Protein AF-A0A0V0Q4M0-F1 (afdb_monomer_lite)

Foldseek 3Di:
DLVLLVLQPPQQDCPQFDADPPNQWTFRQQDPVSVDTDGPVVVSVVSRVSSPCSNVCLVPAQEAEDEAEFQKWKAFQVRRDTGNDDRDPVCVVPVPPRIDTGRDALVRLLVSVVSSVCSSPVPHNHAYEYEYDLFFQPDDPVDDDRRVNRVVGSVSSVVSLVVCVVVDVRYHYQYLNVQQVVVPQVQDDPVSGHGDPVSVVVSVVVVCVVPPDD

Structure (mmCIF, N/CA/C/O backbone):
data_AF-A0A0V0Q4M0-F1
#
_entry.id   AF-A0A0V0Q4M0-F1
#
loop_
_atom_site.group_PDB
_atom_site.id
_atom_site.type_symbol
_atom_site.label_atom_id
_atom_site.label_alt_id
_atom_site.label_comp_id
_atom_site.label_asym_id
_atom_site.label_entity_id
_atom_site.label_seq_id
_atom_site.pdbx_PDB_ins_code
_atom_site.Cartn_x
_atom_site.Cartn_y
_atom_site.Cartn_z
_atom_site.occupancy
_atom_site.B_iso_or_equiv
_atom_site.auth_seq_id
_atom_site.auth_comp_id
_atom_site.auth_asym_id
_atom_site.auth_atom_id
_atom_site.pdbx_PDB_model_num
ATOM 1 N N . MET A 1 1 ? 1.319 -3.434 1.853 1.00 87.75 1 MET A N 1
ATOM 2 C CA . MET A 1 1 ? 1.312 -3.022 3.277 1.00 87.75 1 MET A CA 1
ATOM 3 C C . MET A 1 1 ? 1.915 -4.065 4.204 1.00 87.75 1 MET A C 1
ATOM 5 O O . MET A 1 1 ? 2.841 -3.700 4.913 1.00 87.75 1 MET A O 1
ATOM 9 N N . LEU A 1 2 ? 1.476 -5.333 4.172 1.00 94.19 2 LEU A N 1
ATOM 10 C CA . LEU A 1 2 ? 2.033 -6.410 5.014 1.00 94.19 2 LEU A CA 1
ATOM 11 C C . LEU A 1 2 ? 3.573 -6.426 5.058 1.00 94.19 2 LEU A C 1
ATOM 13 O O . LEU A 1 2 ? 4.148 -6.359 6.138 1.00 94.19 2 LEU A O 1
ATOM 17 N N . GLN A 1 3 ? 4.239 -6.396 3.897 1.00 92.88 3 GLN A N 1
ATOM 18 C CA . GLN A 1 3 ? 5.709 -6.364 3.827 1.00 92.88 3 GLN A CA 1
ATOM 19 C C . GLN A 1 3 ? 6.332 -5.172 4.573 1.00 92.88 3 GLN A C 1
ATOM 21 O O . GLN A 1 3 ? 7.376 -5.319 5.195 1.00 92.88 3 GLN A O 1
ATOM 26 N N . CYS A 1 4 ? 5.700 -3.993 4.529 1.00 90.62 4 CYS A N 1
ATOM 27 C CA . CYS A 1 4 ? 6.174 -2.808 5.248 1.00 90.62 4 CYS A CA 1
ATOM 28 C C . CYS A 1 4 ? 6.013 -2.977 6.762 1.00 90.62 4 CYS A C 1
ATOM 30 O O . CYS A 1 4 ? 6.899 -2.590 7.514 1.00 90.62 4 CYS A O 1
ATOM 32 N N . ILE A 1 5 ? 4.905 -3.584 7.202 1.00 92.56 5 ILE A N 1
ATOM 33 C CA . ILE A 1 5 ? 4.639 -3.877 8.617 1.00 92.56 5 ILE A CA 1
ATOM 34 C C . ILE A 1 5 ? 5.637 -4.913 9.144 1.00 92.56 5 ILE A C 1
ATOM 36 O O . ILE A 1 5 ? 6.207 -4.720 10.210 1.00 92.56 5 ILE A O 1
ATOM 40 N N . GLN A 1 6 ? 5.912 -5.970 8.378 1.00 91.62 6 GLN A N 1
ATOM 41 C CA . GLN A 1 6 ? 6.897 -6.992 8.742 1.00 91.62 6 GLN A CA 1
ATOM 42 C C . GLN A 1 6 ? 8.331 -6.446 8.755 1.00 91.62 6 GLN A C 1
ATOM 44 O O . GLN A 1 6 ? 9.128 -6.839 9.602 1.00 91.62 6 GLN A O 1
ATOM 49 N N . ALA A 1 7 ? 8.662 -5.533 7.836 1.00 90.44 7 ALA A N 1
ATOM 50 C CA . ALA A 1 7 ? 9.968 -4.880 7.787 1.00 90.44 7 ALA A CA 1
ATOM 51 C C . ALA A 1 7 ? 10.145 -3.785 8.855 1.00 90.44 7 ALA A C 1
ATOM 53 O O . ALA A 1 7 ? 11.277 -3.369 9.116 1.00 90.44 7 ALA A O 1
ATOM 54 N N . ALA A 1 8 ? 9.063 -3.303 9.475 1.00 89.88 8 ALA A N 1
ATOM 55 C CA . ALA A 1 8 ? 9.132 -2.275 10.506 1.00 89.88 8 ALA A CA 1
ATOM 56 C C . ALA A 1 8 ? 9.984 -2.764 11.690 1.00 89.88 8 ALA A C 1
ATOM 58 O O . ALA A 1 8 ? 9.762 -3.839 12.241 1.00 89.88 8 ALA A O 1
ATOM 59 N N . GLY A 1 9 ? 10.992 -1.977 12.069 1.00 85.44 9 GLY A N 1
ATOM 60 C CA . GLY A 1 9 ? 11.942 -2.325 13.134 1.00 85.44 9 GLY A CA 1
ATOM 61 C C . GLY A 1 9 ? 13.087 -3.242 12.694 1.00 85.44 9 GLY A C 1
ATOM 62 O O . GLY A 1 9 ? 14.023 -3.460 13.462 1.00 85.44 9 GLY A O 1
ATOM 63 N N . GLN A 1 10 ? 13.070 -3.741 11.455 1.00 90.44 10 GLN A N 1
ATOM 64 C CA . GLN A 1 10 ? 14.187 -4.489 10.888 1.00 90.44 10 GLN A CA 1
ATOM 65 C C . GLN A 1 10 ? 15.213 -3.549 10.246 1.00 90.44 10 GLN A C 1
ATOM 67 O O . GLN A 1 10 ? 14.891 -2.467 9.737 1.00 90.44 10 GLN A O 1
ATOM 72 N N . LYS A 1 11 ? 16.477 -3.987 10.232 1.00 92.94 11 LYS A N 1
ATOM 73 C CA . LYS A 1 11 ? 17.550 -3.274 9.534 1.00 92.94 11 LYS A CA 1
ATOM 74 C C . LYS A 1 11 ? 17.226 -3.201 8.041 1.00 92.94 11 LYS A C 1
ATOM 76 O O . LYS A 1 11 ? 16.925 -4.221 7.429 1.00 92.94 11 LYS A O 1
ATOM 81 N N . ALA A 1 12 ? 17.335 -2.006 7.462 1.00 93.56 12 ALA A N 1
ATOM 82 C CA . ALA A 1 12 ? 17.156 -1.821 6.029 1.00 93.56 12 ALA A CA 1
ATOM 83 C C . ALA A 1 12 ? 18.127 -2.714 5.239 1.00 93.56 12 ALA A C 1
ATOM 85 O O . ALA A 1 12 ? 19.329 -2.750 5.520 1.00 93.56 12 ALA A O 1
ATOM 86 N N . ASP A 1 13 ? 17.599 -3.404 4.233 1.00 93.31 13 ASP A N 1
ATOM 87 C CA . ASP A 1 13 ? 18.361 -4.243 3.312 1.00 93.31 13 ASP A CA 1
ATOM 88 C C . ASP A 1 13 ? 18.379 -3.639 1.898 1.00 93.31 13 ASP A C 1
ATOM 90 O O . ASP A 1 13 ? 17.755 -2.608 1.637 1.00 93.31 13 ASP A O 1
ATOM 94 N N . ALA A 1 14 ? 19.126 -4.270 0.992 1.00 94.25 14 ALA A N 1
ATOM 95 C CA . ALA A 1 14 ? 19.292 -3.825 -0.390 1.00 94.25 14 ALA A CA 1
ATOM 96 C C . ALA A 1 14 ? 18.396 -4.574 -1.397 1.00 94.25 14 ALA A C 1
ATOM 98 O O . ALA A 1 14 ? 18.589 -4.422 -2.605 1.00 94.25 14 ALA A O 1
ATOM 99 N N . ARG A 1 15 ? 17.429 -5.384 -0.941 1.00 94.50 15 ARG A N 1
ATOM 100 C CA . ARG A 1 15 ? 16.543 -6.150 -1.833 1.00 94.50 15 ARG A CA 1
ATOM 101 C C . ARG A 1 15 ? 15.746 -5.212 -2.723 1.00 94.50 15 ARG A C 1
ATOM 103 O O . ARG A 1 15 ? 15.282 -4.177 -2.264 1.00 94.50 15 ARG A O 1
ATOM 110 N N . ALA A 1 16 ? 15.575 -5.563 -3.988 1.00 93.62 16 ALA A N 1
ATOM 111 C CA . ALA A 1 16 ? 14.904 -4.738 -4.993 1.00 93.62 16 ALA A CA 1
ATOM 112 C C . ALA A 1 16 ? 15.503 -3.324 -5.201 1.00 93.62 16 ALA A C 1
ATOM 114 O O . ALA A 1 16 ? 14.821 -2.421 -5.686 1.00 93.62 16 ALA A O 1
ATOM 115 N N . LEU A 1 17 ? 16.788 -3.136 -4.860 1.00 94.19 17 LEU A N 1
ATOM 116 C CA . LEU A 1 17 ? 17.605 -2.052 -5.407 1.00 94.19 17 LEU A CA 1
ATOM 117 C C . LEU A 1 17 ? 18.268 -2.534 -6.694 1.00 94.19 17 LEU A C 1
ATOM 119 O O . LEU A 1 17 ? 19.180 -3.363 -6.658 1.00 94.19 17 LEU A O 1
ATOM 123 N N . TYR A 1 18 ? 17.824 -2.005 -7.827 1.00 92.62 18 TYR A N 1
ATOM 124 C CA . TYR A 1 18 ? 18.288 -2.427 -9.142 1.00 92.62 18 TYR A CA 1
ATOM 125 C C . TYR A 1 18 ? 19.262 -1.422 -9.745 1.00 92.62 18 TYR A C 1
ATOM 127 O O . TYR A 1 18 ? 19.043 -0.213 -9.691 1.00 92.62 18 TYR A O 1
ATOM 135 N N . GLU A 1 19 ? 20.333 -1.929 -10.348 1.00 91.06 19 GLU A N 1
ATOM 136 C CA . GLU A 1 19 ? 21.313 -1.105 -11.052 1.00 91.06 19 GLU A CA 1
ATOM 137 C C . GLU A 1 19 ? 20.703 -0.444 -12.287 1.00 91.06 19 GLU A C 1
ATOM 139 O O . GLU A 1 19 ? 19.894 -1.038 -13.010 1.00 91.06 19 GLU A O 1
ATOM 144 N N . THR A 1 20 ? 21.124 0.793 -12.537 1.00 89.12 20 THR A N 1
ATOM 145 C CA . THR A 1 20 ? 20.739 1.542 -13.735 1.00 89.12 20 THR A CA 1
ATOM 146 C C . THR A 1 20 ? 21.851 1.532 -14.780 1.00 89.12 20 THR A C 1
ATOM 148 O O . THR A 1 20 ? 22.901 0.927 -14.582 1.00 89.12 20 THR A O 1
ATOM 151 N N . ALA A 1 21 ? 21.643 2.229 -15.901 1.00 88.06 21 ALA A N 1
ATOM 152 C CA . ALA A 1 21 ? 22.711 2.472 -16.870 1.00 88.06 21 ALA A CA 1
ATOM 153 C C . ALA A 1 21 ? 23.882 3.283 -16.275 1.00 88.06 21 ALA A C 1
ATOM 155 O O . ALA A 1 21 ? 25.008 3.156 -16.748 1.00 88.06 21 ALA A O 1
ATOM 156 N N . ASN A 1 22 ? 23.630 4.095 -15.238 1.00 90.69 22 ASN A N 1
ATOM 157 C CA . ASN A 1 22 ? 24.682 4.696 -14.427 1.00 90.69 22 ASN A CA 1
ATOM 158 C C . ASN A 1 22 ? 24.975 3.771 -13.224 1.00 90.69 22 ASN A C 1
ATOM 160 O O . ASN A 1 22 ? 24.097 3.622 -12.368 1.00 90.69 22 ASN A O 1
ATOM 164 N N . PRO A 1 23 ? 26.182 3.182 -13.115 1.00 88.44 23 PRO A N 1
ATOM 165 C CA . PRO A 1 23 ? 26.521 2.242 -12.042 1.00 88.44 23 PRO A CA 1
ATOM 166 C C . PRO A 1 23 ? 26.545 2.881 -10.644 1.00 88.44 23 PRO A C 1
ATOM 168 O O . PRO A 1 23 ? 26.479 2.174 -9.640 1.00 88.44 23 PRO A O 1
ATOM 171 N N . GLU A 1 24 ? 26.607 4.210 -10.549 1.00 92.00 24 GLU A N 1
ATOM 172 C CA . GLU A 1 24 ? 26.549 4.930 -9.272 1.00 92.00 24 GLU A CA 1
ATOM 173 C C . GLU A 1 24 ? 25.118 5.058 -8.728 1.00 92.00 24 GLU A C 1
ATOM 175 O O . GLU A 1 24 ? 24.925 5.364 -7.546 1.00 92.00 24 GLU A O 1
ATOM 180 N N . LEU A 1 25 ? 24.108 4.825 -9.574 1.00 94.19 25 LEU A N 1
ATOM 181 C CA . LEU A 1 25 ? 22.700 5.022 -9.252 1.00 94.19 25 LEU A CA 1
ATOM 182 C C . LEU A 1 25 ? 21.929 3.700 -9.239 1.00 94.19 25 LEU A C 1
ATOM 184 O O . LEU A 1 25 ? 22.139 2.811 -10.066 1.00 94.19 25 LEU A O 1
ATOM 188 N N . VAL A 1 26 ? 20.970 3.616 -8.320 1.00 93.81 26 VAL A N 1
ATOM 189 C CA . VAL A 1 26 ? 20.040 2.495 -8.176 1.00 93.81 26 VAL A CA 1
ATOM 190 C C . VAL A 1 26 ? 18.593 2.977 -8.236 1.00 93.81 26 VAL A C 1
ATOM 192 O O . VAL A 1 26 ? 18.275 4.078 -7.778 1.00 93.81 26 VAL A O 1
ATOM 195 N N . LEU A 1 27 ? 17.721 2.135 -8.785 1.00 92.94 27 LEU A N 1
ATOM 196 C CA . LEU A 1 27 ? 16.265 2.264 -8.731 1.00 92.94 27 LEU A CA 1
ATOM 197 C C . LEU A 1 27 ? 15.740 1.428 -7.564 1.00 92.94 27 LEU A C 1
ATOM 199 O O . LEU A 1 27 ? 16.144 0.279 -7.398 1.00 92.94 27 LEU A O 1
ATOM 203 N N . ASP A 1 28 ? 14.850 2.006 -6.763 1.00 93.62 28 ASP A N 1
ATOM 204 C CA . ASP A 1 28 ? 14.243 1.333 -5.614 1.00 93.62 28 ASP A CA 1
ATOM 205 C C . ASP A 1 28 ? 12.789 0.973 -5.919 1.00 93.62 28 ASP A C 1
ATOM 207 O O . ASP A 1 28 ? 11.890 1.792 -5.728 1.00 93.62 28 ASP A O 1
ATOM 211 N N . SER A 1 29 ? 12.546 -0.258 -6.369 1.00 92.69 29 SER A N 1
ATOM 212 C CA . SER A 1 29 ? 11.195 -0.713 -6.729 1.00 92.69 29 SER A CA 1
ATOM 213 C C . SER A 1 29 ? 10.305 -1.038 -5.524 1.00 92.69 29 SER A C 1
ATOM 215 O O . SER A 1 29 ? 9.163 -1.458 -5.709 1.00 92.69 29 SER A O 1
ATOM 217 N N . LEU A 1 30 ? 10.782 -0.842 -4.288 1.00 91.94 30 LEU A N 1
ATOM 218 C CA . LEU A 1 30 ? 9.937 -0.894 -3.090 1.00 91.94 30 LEU A CA 1
ATOM 219 C C . LEU A 1 30 ? 9.338 0.470 -2.741 1.00 91.94 30 LEU A C 1
ATOM 221 O O . LEU A 1 30 ? 8.480 0.542 -1.867 1.00 91.94 30 LEU A O 1
ATOM 225 N N . LEU A 1 31 ? 9.744 1.558 -3.396 1.00 87.81 31 LEU A N 1
ATOM 226 C CA . LEU A 1 31 ? 9.201 2.891 -3.143 1.00 87.81 31 LEU A CA 1
ATOM 227 C C . LEU A 1 31 ? 8.430 3.378 -4.370 1.00 87.81 31 LEU A C 1
ATOM 229 O O . LEU A 1 31 ? 8.927 3.284 -5.481 1.00 87.81 31 LEU A O 1
ATOM 233 N N . ALA A 1 32 ? 7.268 4.007 -4.170 1.00 72.19 32 ALA A N 1
ATOM 234 C CA . ALA A 1 32 ? 6.490 4.639 -5.251 1.00 72.19 32 ALA A CA 1
ATOM 235 C C . ALA A 1 32 ? 7.199 5.860 -5.894 1.00 72.19 32 ALA A C 1
ATOM 237 O O . ALA A 1 32 ? 6.740 6.451 -6.862 1.00 72.19 32 ALA A O 1
ATOM 238 N N . THR A 1 33 ? 8.348 6.275 -5.343 1.00 62.62 33 THR A N 1
ATOM 239 C CA . THR A 1 33 ? 9.269 7.238 -5.984 1.00 62.62 33 THR A CA 1
ATOM 240 C C . THR A 1 33 ? 10.374 6.541 -6.783 1.00 62.62 33 THR A C 1
ATOM 242 O O . THR A 1 33 ? 11.291 7.196 -7.285 1.00 62.62 33 THR A O 1
ATOM 245 N N . GLY A 1 34 ? 10.288 5.214 -6.892 1.00 58.91 34 GLY A N 1
ATOM 246 C CA . GLY A 1 34 ? 11.299 4.297 -7.398 1.00 58.91 34 GLY A CA 1
ATOM 247 C C . GLY A 1 34 ? 11.695 4.524 -8.842 1.00 58.91 34 GLY A C 1
ATOM 248 O O . GLY A 1 34 ? 12.748 4.053 -9.240 1.00 58.91 34 GLY A O 1
ATOM 249 N N . SER A 1 35 ? 10.921 5.305 -9.597 1.00 66.19 35 SER A N 1
ATOM 250 C CA . SER A 1 35 ? 11.239 5.743 -10.958 1.00 66.19 35 SER A CA 1
ATOM 251 C C . SER A 1 35 ? 12.376 6.773 -11.041 1.00 66.19 35 SER A C 1
ATOM 253 O O . SER A 1 35 ? 12.869 7.038 -12.137 1.00 66.19 35 SER A O 1
ATOM 255 N N . ARG A 1 36 ? 12.825 7.353 -9.916 1.00 85.31 36 ARG A N 1
ATOM 256 C CA . ARG A 1 36 ? 13.953 8.301 -9.872 1.00 85.31 36 ARG A CA 1
ATOM 257 C C . ARG A 1 36 ? 15.193 7.649 -9.247 1.00 85.31 36 ARG A C 1
ATOM 259 O O . ARG A 1 36 ? 15.233 7.515 -8.020 1.00 85.31 36 ARG A O 1
ATOM 266 N N . PRO A 1 37 ? 16.215 7.291 -10.049 1.00 91.00 37 PRO A N 1
ATOM 267 C CA . PRO A 1 37 ? 17.445 6.714 -9.530 1.00 91.00 37 PRO A CA 1
ATOM 268 C C . PRO A 1 37 ? 18.154 7.645 -8.545 1.00 91.00 37 PRO A C 1
ATOM 270 O O . PRO A 1 37 ? 18.191 8.861 -8.739 1.00 91.00 37 PRO A O 1
ATOM 273 N N . VAL A 1 38 ? 18.767 7.071 -7.514 1.00 94.62 38 VAL A N 1
ATOM 274 C CA . VAL A 1 38 ? 19.607 7.794 -6.547 1.00 94.62 38 VAL A CA 1
ATOM 275 C C . VAL A 1 38 ? 20.864 6.993 -6.232 1.00 94.62 38 VAL A C 1
ATOM 277 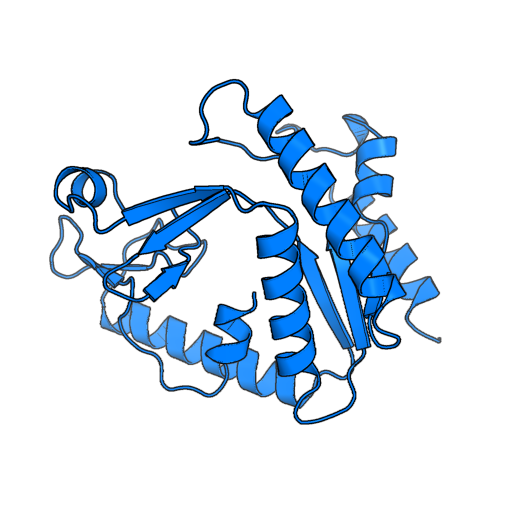O O . VAL A 1 38 ? 20.923 5.798 -6.509 1.00 94.62 38 VAL A O 1
ATOM 280 N N . ALA A 1 39 ? 21.864 7.625 -5.617 1.00 96.25 39 ALA A N 1
ATOM 281 C CA . ALA A 1 39 ? 23.031 6.904 -5.117 1.00 96.25 39 ALA A CA 1
ATOM 282 C C . ALA A 1 39 ? 22.609 5.789 -4.145 1.00 96.25 39 ALA A C 1
ATOM 284 O O . ALA A 1 39 ? 21.712 5.988 -3.320 1.00 96.25 39 ALA A O 1
ATOM 285 N N . ARG A 1 40 ? 23.288 4.635 -4.182 1.00 95.31 40 ARG A N 1
ATOM 286 C CA . ARG A 1 40 ? 22.978 3.487 -3.303 1.00 95.31 40 ARG A CA 1
ATOM 287 C C . ARG A 1 40 ? 22.914 3.878 -1.824 1.00 95.31 40 ARG A C 1
ATOM 289 O O . ARG A 1 40 ? 21.996 3.463 -1.123 1.00 95.31 40 ARG A O 1
ATOM 296 N N . ALA A 1 41 ? 23.842 4.720 -1.368 1.00 95.94 41 ALA A N 1
ATOM 297 C CA . ALA A 1 41 ? 23.843 5.236 -0.000 1.00 95.94 41 ALA A CA 1
ATOM 298 C C . ALA A 1 41 ? 22.547 5.997 0.333 1.00 95.94 41 ALA A C 1
ATOM 300 O O . ALA A 1 41 ? 21.949 5.761 1.379 1.00 95.94 41 ALA A O 1
ATOM 301 N N . ARG A 1 42 ? 22.057 6.835 -0.592 1.00 95.50 42 ARG A N 1
ATOM 302 C CA . ARG A 1 42 ? 20.804 7.583 -0.424 1.00 95.50 42 ARG A CA 1
ATOM 303 C C . ARG A 1 42 ? 19.576 6.670 -0.429 1.00 95.50 42 ARG A C 1
ATOM 305 O O . ARG A 1 42 ? 18.636 6.929 0.318 1.00 95.50 42 ARG A O 1
ATOM 312 N N . ALA A 1 43 ? 19.565 5.613 -1.241 1.00 94.69 43 ALA A N 1
ATOM 313 C CA . ALA A 1 43 ? 18.484 4.623 -1.224 1.00 94.69 43 ALA A CA 1
ATOM 314 C C . ALA A 1 43 ? 18.402 3.910 0.138 1.00 94.69 43 ALA A C 1
ATOM 316 O O . ALA A 1 43 ? 17.338 3.862 0.753 1.00 94.69 43 ALA A O 1
ATOM 317 N N . MET A 1 44 ? 19.541 3.445 0.659 1.00 95.25 44 MET A N 1
ATOM 318 C CA . MET A 1 44 ? 19.617 2.799 1.976 1.00 95.25 44 MET A CA 1
ATOM 319 C C . MET A 1 44 ? 19.240 3.743 3.123 1.00 95.25 44 MET A C 1
ATOM 321 O O . MET A 1 44 ? 18.554 3.340 4.064 1.00 95.25 44 MET A O 1
ATOM 325 N N . GLU A 1 45 ? 19.651 5.008 3.036 1.00 95.62 45 GLU A N 1
ATOM 326 C CA . GLU A 1 45 ? 19.275 6.043 3.997 1.00 95.62 45 GLU A CA 1
ATOM 327 C C . GLU A 1 45 ? 17.750 6.245 4.034 1.00 95.62 45 GLU A C 1
ATOM 329 O O . GLU A 1 45 ? 17.154 6.198 5.110 1.00 95.62 45 GLU A O 1
ATOM 334 N N . ARG A 1 46 ? 17.098 6.377 2.867 1.00 94.00 46 ARG A N 1
ATOM 335 C CA . ARG A 1 46 ? 15.632 6.494 2.767 1.00 94.00 46 ARG A CA 1
ATOM 336 C C . ARG A 1 46 ? 14.919 5.284 3.359 1.00 94.00 46 ARG A C 1
ATOM 338 O O . ARG A 1 46 ? 13.959 5.456 4.102 1.00 94.00 46 ARG A O 1
ATOM 345 N N . ARG A 1 47 ? 15.391 4.069 3.066 1.00 93.25 47 ARG A N 1
ATOM 346 C CA . ARG A 1 47 ? 14.817 2.839 3.637 1.00 93.25 47 ARG A CA 1
ATOM 347 C C . ARG A 1 47 ? 14.928 2.811 5.152 1.00 93.25 47 ARG A C 1
ATOM 349 O O . ARG A 1 47 ? 13.970 2.454 5.821 1.00 93.25 47 ARG A O 1
ATOM 356 N N . THR A 1 48 ? 16.067 3.240 5.689 1.00 94.50 48 THR A N 1
ATOM 357 C CA . THR A 1 48 ? 16.258 3.344 7.140 1.00 94.50 48 THR A CA 1
ATOM 358 C C . THR A 1 48 ? 15.271 4.344 7.744 1.00 94.50 48 THR A C 1
ATOM 360 O O . THR A 1 48 ? 14.572 4.003 8.690 1.00 94.50 48 THR A O 1
ATOM 363 N N . GLN A 1 49 ? 15.137 5.535 7.149 1.00 94.12 49 GLN A N 1
ATOM 364 C CA . GLN A 1 49 ? 14.186 6.566 7.591 1.00 94.12 49 GLN A CA 1
ATOM 365 C C . GLN A 1 49 ? 12.734 6.064 7.570 1.00 94.12 49 GLN A C 1
ATOM 367 O O . GLN A 1 49 ? 11.994 6.278 8.527 1.00 94.12 49 GLN A O 1
ATOM 372 N N . ILE A 1 50 ? 12.335 5.362 6.507 1.00 92.88 50 ILE A N 1
ATOM 373 C CA . ILE A 1 50 ? 10.990 4.790 6.372 1.00 92.88 50 ILE A CA 1
ATOM 374 C C . ILE A 1 50 ? 10.764 3.676 7.398 1.00 92.88 50 ILE A C 1
ATOM 376 O O . ILE A 1 50 ? 9.741 3.688 8.076 1.00 92.88 50 ILE A O 1
ATOM 380 N N . ASN A 1 51 ? 11.709 2.746 7.564 1.00 93.19 51 ASN A N 1
ATOM 381 C CA . ASN A 1 51 ? 11.584 1.662 8.541 1.00 93.19 51 ASN A CA 1
ATOM 382 C C . ASN A 1 51 ? 11.461 2.201 9.970 1.00 93.19 51 ASN A C 1
ATOM 384 O O . ASN A 1 51 ? 10.640 1.694 10.733 1.00 93.19 51 ASN A O 1
ATOM 388 N N . THR A 1 52 ? 12.235 3.233 10.319 1.00 93.94 52 THR A N 1
ATOM 389 C CA . THR A 1 52 ? 12.126 3.922 11.611 1.00 93.94 52 THR A CA 1
ATOM 390 C C . THR A 1 52 ? 10.755 4.573 11.771 1.00 93.94 52 THR A C 1
ATOM 392 O O . THR A 1 52 ? 10.093 4.325 12.774 1.00 93.94 52 THR A O 1
ATOM 395 N N . LEU A 1 53 ? 10.281 5.318 10.763 1.00 94.12 53 LEU A N 1
ATOM 396 C CA . LEU A 1 53 ? 8.969 5.972 10.799 1.00 94.12 53 LEU A CA 1
ATOM 397 C C . LEU A 1 53 ? 7.828 4.965 11.002 1.00 94.12 53 LEU A C 1
ATOM 399 O O . LEU A 1 53 ? 6.945 5.187 11.827 1.00 94.12 53 LEU A O 1
ATOM 403 N N . TYR A 1 54 ? 7.853 3.846 10.274 1.00 93.94 54 TYR A N 1
ATOM 404 C CA . TYR A 1 54 ? 6.863 2.780 10.433 1.00 93.94 54 TYR A CA 1
ATOM 405 C C . TYR A 1 54 ? 6.957 2.125 11.811 1.00 93.94 54 TYR A C 1
ATOM 407 O O . TYR A 1 54 ? 5.931 1.912 12.445 1.00 93.94 54 TYR A O 1
ATOM 415 N N . HIS A 1 55 ? 8.165 1.819 12.288 1.00 94.38 55 HIS A N 1
ATOM 416 C CA . HIS A 1 55 ? 8.364 1.193 13.594 1.00 94.38 55 HIS A CA 1
ATOM 417 C C . HIS A 1 55 ? 7.835 2.067 14.736 1.00 94.38 55 HIS A C 1
ATOM 419 O O . HIS A 1 55 ? 7.033 1.608 15.547 1.00 94.38 55 HIS A O 1
ATOM 425 N N . GLU A 1 56 ? 8.244 3.335 14.775 1.00 94.88 56 GLU A N 1
ATOM 426 C CA . GLU A 1 56 ? 7.842 4.283 15.815 1.00 94.88 56 GLU A CA 1
ATOM 427 C C . GLU A 1 56 ? 6.351 4.621 15.724 1.00 94.88 56 GLU A C 1
ATOM 429 O O . GLU A 1 56 ? 5.654 4.604 16.740 1.00 94.88 56 GLU A O 1
ATOM 434 N N . GLY A 1 57 ? 5.844 4.860 14.510 1.00 94.69 57 GLY A N 1
ATOM 435 C CA . GLY A 1 57 ? 4.435 5.157 14.275 1.00 94.69 57 GLY A CA 1
ATOM 436 C C . GLY A 1 57 ? 3.527 3.997 14.673 1.00 94.69 57 GLY A C 1
ATOM 437 O O . GLY A 1 57 ? 2.570 4.194 15.416 1.00 94.69 57 GLY A O 1
ATOM 438 N N . LEU A 1 58 ? 3.850 2.766 14.260 1.00 94.31 58 LEU A N 1
ATOM 439 C CA . LEU A 1 58 ? 3.073 1.583 14.641 1.00 94.31 58 LEU A CA 1
ATOM 440 C C . LEU A 1 58 ? 3.162 1.293 16.144 1.00 94.31 58 LEU A C 1
ATOM 442 O O . LEU A 1 58 ? 2.181 0.829 16.728 1.00 94.31 58 LEU A O 1
ATOM 446 N N . ALA A 1 59 ? 4.302 1.552 16.791 1.00 93.06 59 ALA A N 1
ATOM 447 C CA . ALA A 1 59 ? 4.439 1.372 18.237 1.00 93.06 59 ALA A CA 1
ATOM 448 C C . ALA A 1 59 ? 3.462 2.261 19.028 1.00 93.06 59 ALA A C 1
ATOM 450 O O . ALA A 1 59 ? 2.936 1.818 20.046 1.00 93.06 59 ALA A O 1
ATOM 451 N N . GLN A 1 60 ? 3.181 3.469 18.532 1.00 93.19 60 GLN A N 1
ATOM 452 C CA . GLN A 1 60 ? 2.329 4.456 19.203 1.00 93.19 60 GLN A CA 1
ATOM 453 C C . GLN A 1 60 ? 0.872 4.451 18.714 1.00 93.19 60 GLN A C 1
ATOM 455 O O . GLN A 1 60 ? -0.019 4.828 19.462 1.00 93.19 60 GLN A O 1
ATOM 460 N N . ALA A 1 61 ? 0.597 4.002 17.487 1.00 94.25 61 ALA A N 1
ATOM 461 C CA . ALA A 1 61 ? -0.741 4.058 16.900 1.00 94.25 61 ALA A CA 1
ATOM 462 C C . ALA A 1 61 ? -1.712 3.057 17.547 1.00 94.25 61 ALA A C 1
ATOM 464 O O . ALA A 1 61 ? -1.447 1.849 17.543 1.00 94.25 61 ALA A O 1
ATOM 465 N N . ASP A 1 62 ? -2.822 3.551 18.106 1.00 94.12 62 ASP A N 1
ATOM 466 C CA . ASP A 1 62 ? -3.968 2.736 18.554 1.00 94.12 62 ASP A CA 1
ATOM 467 C C . ASP A 1 62 ? -4.866 2.330 17.384 1.00 94.12 62 ASP A C 1
ATOM 469 O O . ASP A 1 62 ? -5.422 1.233 17.389 1.00 94.12 62 ASP A O 1
ATOM 473 N N . THR A 1 63 ? -4.934 3.178 16.354 1.00 95.19 63 THR A N 1
ATOM 474 C CA . THR A 1 63 ? -5.717 2.954 15.137 1.00 95.19 63 THR A CA 1
ATOM 475 C C . THR A 1 63 ? -4.823 3.019 13.903 1.00 95.19 63 THR A C 1
ATOM 477 O O . THR A 1 63 ? -4.016 3.938 13.761 1.00 95.19 63 THR A O 1
ATOM 480 N N . VAL A 1 64 ? -4.980 2.064 12.985 1.00 96.44 64 VAL A N 1
ATOM 481 C CA . VAL A 1 64 ? -4.257 2.014 11.706 1.00 96.44 64 VAL A CA 1
ATOM 482 C C . VAL A 1 64 ? -5.257 2.055 10.555 1.00 96.44 64 VAL A C 1
ATOM 484 O O . VAL A 1 64 ? -6.059 1.141 10.385 1.00 96.44 64 VAL A O 1
ATOM 487 N N . VAL A 1 65 ? -5.197 3.107 9.739 1.00 96.94 65 VAL A N 1
ATOM 488 C CA . VAL A 1 65 ? -6.027 3.231 8.531 1.00 96.94 65 VAL A CA 1
ATOM 489 C C . VAL A 1 65 ? -5.266 2.667 7.336 1.00 96.94 65 VAL A C 1
ATOM 491 O O . VAL A 1 65 ? -4.126 3.057 7.078 1.00 96.94 65 VAL A O 1
ATOM 494 N N . ILE A 1 66 ? -5.886 1.749 6.594 1.00 97.44 66 ILE A N 1
ATOM 495 C CA . ILE A 1 66 ? -5.272 1.067 5.453 1.00 97.44 66 ILE A CA 1
ATOM 496 C C . ILE A 1 66 ? -6.185 1.192 4.241 1.00 97.44 66 ILE A C 1
ATOM 498 O O . ILE A 1 66 ? -7.335 0.758 4.251 1.00 97.44 66 ILE A O 1
ATOM 502 N N . THR A 1 67 ? -5.651 1.760 3.164 1.00 97.56 67 THR A N 1
ATOM 503 C CA . THR A 1 67 ? -6.357 1.859 1.886 1.00 97.56 67 THR A CA 1
ATOM 504 C C . THR A 1 67 ? -5.857 0.793 0.921 1.00 97.56 67 THR A C 1
ATOM 506 O O . THR A 1 67 ? -4.694 0.786 0.516 1.00 97.56 67 THR A O 1
ATOM 509 N N . LEU A 1 68 ? -6.755 -0.105 0.527 1.00 97.81 68 LEU A N 1
ATOM 510 C CA . LEU A 1 68 ? -6.518 -1.167 -0.437 1.00 97.81 68 LEU A CA 1
ATOM 511 C C . LEU A 1 68 ? -6.475 -0.583 -1.852 1.00 97.81 68 LEU A C 1
ATOM 513 O O . LEU A 1 68 ? -7.426 0.043 -2.323 1.00 97.81 68 LEU A O 1
ATOM 517 N N . GLY A 1 69 ? -5.339 -0.767 -2.522 1.00 94.25 69 GLY A N 1
ATOM 518 C CA . GLY A 1 69 ? -5.072 -0.178 -3.830 1.00 94.25 69 GLY A CA 1
ATOM 519 C C . GLY A 1 69 ? -5.559 -1.048 -4.983 1.00 94.25 69 GLY A C 1
ATOM 520 O O . GLY A 1 69 ? -6.574 -0.744 -5.610 1.00 94.25 69 GLY A O 1
ATOM 521 N N . LEU A 1 70 ? -4.782 -2.082 -5.296 1.00 94.81 70 LEU A N 1
ATOM 522 C CA . LEU A 1 70 ? -4.894 -2.906 -6.498 1.00 94.81 70 LEU A CA 1
ATOM 523 C C . LEU A 1 70 ? -4.521 -4.361 -6.173 1.00 94.81 70 LEU A C 1
ATOM 525 O O . LEU A 1 70 ? -3.844 -4.609 -5.176 1.00 94.81 70 LEU A O 1
ATOM 529 N N . ILE A 1 71 ? -4.936 -5.303 -7.024 1.00 96.62 71 ILE A N 1
ATOM 530 C CA . ILE A 1 71 ? -4.571 -6.731 -6.920 1.00 96.62 71 ILE A CA 1
ATOM 531 C C . ILE A 1 71 ? -3.418 -7.138 -7.852 1.00 96.62 71 ILE A C 1
ATOM 533 O O . ILE A 1 71 ? -2.986 -8.287 -7.842 1.00 96.62 71 ILE A O 1
ATOM 537 N N . GLU A 1 72 ? -2.966 -6.223 -8.710 1.00 95.75 72 GLU A N 1
ATOM 538 C CA . GLU A 1 72 ? -1.876 -6.447 -9.658 1.00 95.75 72 GLU A CA 1
ATOM 539 C C . GLU A 1 72 ? -0.552 -5.977 -9.051 1.00 95.75 72 GLU A C 1
ATOM 541 O O . GLU A 1 72 ? -0.441 -4.829 -8.619 1.00 95.75 72 GLU A O 1
ATOM 546 N N . ALA A 1 73 ? 0.449 -6.854 -9.030 1.00 94.69 73 ALA A N 1
ATOM 547 C CA . ALA A 1 73 ? 1.785 -6.559 -8.525 1.00 94.69 73 ALA A CA 1
ATOM 548 C C . ALA A 1 73 ? 2.853 -7.357 -9.283 1.00 94.69 73 ALA A C 1
ATOM 550 O O . ALA A 1 73 ? 2.571 -8.380 -9.905 1.00 94.69 73 ALA A O 1
ATOM 551 N N . TRP A 1 74 ? 4.103 -6.909 -9.201 1.00 95.19 74 TRP A N 1
ATOM 552 C CA . TRP A 1 74 ? 5.255 -7.697 -9.636 1.00 95.19 74 TRP A CA 1
ATOM 553 C C . TRP A 1 74 ? 5.915 -8.362 -8.432 1.00 95.19 74 TRP A C 1
ATOM 555 O O . TRP A 1 74 ? 6.009 -7.753 -7.369 1.00 95.19 74 TRP A O 1
ATOM 565 N N . TYR A 1 75 ? 6.386 -9.592 -8.595 1.00 96.06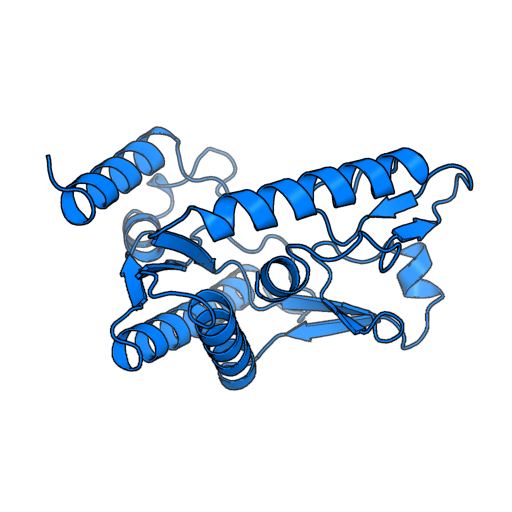 75 TYR A N 1
ATOM 566 C CA . TYR A 1 75 ? 7.090 -10.356 -7.570 1.00 96.06 75 TYR A CA 1
ATOM 567 C C . TYR A 1 75 ? 8.514 -10.674 -8.032 1.00 96.06 75 TYR A C 1
ATOM 569 O O . TYR A 1 75 ? 8.712 -11.136 -9.155 1.00 96.06 75 TYR A O 1
ATOM 577 N N . ASP A 1 76 ? 9.505 -10.404 -7.182 1.00 96.44 76 ASP A N 1
ATOM 578 C CA . ASP A 1 76 ? 10.912 -10.750 -7.403 1.00 96.44 76 ASP A CA 1
ATOM 579 C C . ASP A 1 76 ? 11.235 -12.059 -6.673 1.00 96.44 76 ASP A C 1
ATOM 581 O O . ASP A 1 76 ? 11.419 -12.060 -5.455 1.00 96.44 76 ASP A O 1
ATOM 585 N N . HIS A 1 77 ? 11.328 -13.165 -7.417 1.00 96.19 77 HIS A N 1
ATOM 586 C CA . HIS A 1 77 ? 11.615 -14.505 -6.885 1.00 96.19 77 HIS A CA 1
ATOM 587 C C . HIS A 1 77 ? 12.984 -14.618 -6.217 1.00 96.19 77 HIS A C 1
ATOM 589 O O . HIS A 1 77 ? 13.162 -15.428 -5.313 1.00 96.19 77 HIS A O 1
ATOM 595 N N . GLU A 1 78 ? 13.959 -13.812 -6.636 1.00 94.75 78 GLU A N 1
ATOM 596 C CA . GLU A 1 78 ? 15.307 -13.852 -6.062 1.00 94.75 78 GLU A CA 1
ATOM 597 C C . GLU A 1 78 ? 15.339 -13.204 -4.674 1.00 94.75 78 GLU A C 1
ATOM 599 O O . GLU A 1 78 ? 16.039 -13.666 -3.776 1.00 94.75 78 GLU A O 1
ATOM 604 N N . HIS A 1 79 ? 14.559 -12.139 -4.487 1.00 94.62 79 HIS A N 1
ATOM 605 C CA . HIS A 1 79 ? 14.477 -11.413 -3.219 1.00 94.62 79 HIS A CA 1
ATOM 606 C C . HIS A 1 79 ? 13.294 -11.832 -2.334 1.00 94.62 79 HIS A C 1
ATOM 608 O O . HIS A 1 79 ? 13.249 -11.442 -1.162 1.00 94.62 79 HIS A O 1
ATOM 614 N N . GLY A 1 80 ? 12.338 -12.583 -2.884 1.00 95.12 80 GLY A N 1
ATOM 615 C CA . GLY A 1 80 ? 11.124 -13.022 -2.205 1.00 95.12 80 GLY A CA 1
ATOM 616 C C . GLY A 1 80 ? 10.185 -11.876 -1.820 1.00 95.12 80 GLY A C 1
ATOM 617 O O . GLY A 1 80 ? 9.624 -11.902 -0.727 1.00 95.12 80 GLY A O 1
ATOM 618 N N . VAL A 1 81 ? 10.055 -10.840 -2.660 1.00 95.12 81 VAL A N 1
ATOM 619 C CA . VAL A 1 81 ? 9.271 -9.627 -2.343 1.00 95.12 81 VAL A CA 1
ATOM 620 C C . VAL A 1 81 ? 8.371 -9.181 -3.492 1.00 95.12 81 VAL A C 1
ATOM 622 O O . VAL A 1 81 ? 8.759 -9.214 -4.659 1.00 95.12 81 VAL A O 1
ATOM 625 N N . TYR A 1 82 ? 7.188 -8.679 -3.143 1.00 95.38 82 TYR A N 1
ATOM 626 C CA . TYR A 1 82 ? 6.351 -7.862 -4.013 1.00 95.38 82 TYR A CA 1
ATOM 627 C C . TYR A 1 82 ? 6.947 -6.466 -4.184 1.00 95.38 82 TYR A C 1
ATOM 629 O O . TYR A 1 82 ? 7.439 -5.858 -3.228 1.00 95.38 82 TYR A O 1
ATOM 637 N N . LEU A 1 83 ? 6.854 -5.956 -5.404 1.00 94.19 83 LEU A N 1
ATOM 638 C CA . LEU A 1 83 ? 7.363 -4.663 -5.827 1.00 94.19 83 LEU A CA 1
ATOM 639 C C . LEU A 1 83 ? 6.215 -3.662 -5.948 1.00 94.19 83 LEU A C 1
ATOM 641 O O . LEU A 1 83 ? 5.126 -4.005 -6.409 1.00 94.19 83 LEU A O 1
ATOM 645 N N . ASN A 1 84 ? 6.480 -2.417 -5.557 1.00 91.00 84 ASN A N 1
ATOM 646 C CA . ASN A 1 84 ? 5.534 -1.306 -5.689 1.00 91.00 84 ASN A CA 1
ATOM 647 C C . ASN A 1 84 ? 5.619 -0.635 -7.064 1.00 91.00 84 ASN A C 1
ATOM 649 O O . ASN A 1 84 ? 4.700 0.072 -7.460 1.00 91.00 84 ASN A O 1
ATOM 653 N N . GLU A 1 85 ? 6.711 -0.871 -7.785 1.00 89.56 85 GLU A N 1
ATOM 654 C CA . GLU A 1 85 ? 6.934 -0.393 -9.143 1.00 89.56 85 GLU A CA 1
ATOM 655 C C . GLU A 1 85 ? 7.324 -1.563 -10.040 1.00 89.56 85 GLU A C 1
ATOM 657 O O . GLU A 1 85 ? 7.991 -2.510 -9.611 1.00 89.56 85 GLU A O 1
ATOM 662 N N . VAL A 1 86 ? 6.946 -1.470 -11.312 1.00 89.06 86 VAL A N 1
ATOM 663 C CA . VAL A 1 86 ? 7.378 -2.425 -12.336 1.00 89.06 86 VAL A CA 1
ATOM 664 C C . VAL A 1 86 ? 8.913 -2.424 -12.387 1.00 89.06 86 VAL A C 1
ATOM 666 O O . VAL A 1 86 ? 9.513 -1.341 -12.413 1.00 89.06 86 VAL A O 1
ATOM 669 N N . PRO A 1 87 ? 9.585 -3.593 -12.410 1.00 87.06 87 PRO A N 1
ATOM 670 C CA . PRO A 1 87 ? 11.030 -3.621 -12.575 1.00 87.06 87 PRO A CA 1
ATOM 671 C C . PRO A 1 87 ? 11.444 -2.890 -13.861 1.00 87.06 87 PRO A C 1
ATOM 673 O O . PRO A 1 87 ? 10.709 -2.914 -14.853 1.00 87.06 87 PRO A O 1
ATOM 676 N N . PRO A 1 88 ? 12.633 -2.265 -13.897 1.00 83.88 88 PRO A N 1
ATOM 677 C CA . PRO A 1 88 ? 13.090 -1.553 -15.084 1.00 83.88 88 PRO A CA 1
ATOM 678 C C . PRO A 1 88 ? 13.049 -2.458 -16.318 1.00 83.88 88 PRO A C 1
ATOM 680 O O . PRO A 1 88 ? 13.537 -3.584 -16.276 1.00 83.88 88 PRO A O 1
ATOM 683 N N . ARG A 1 89 ? 12.507 -1.975 -17.440 1.00 85.44 89 ARG A N 1
ATOM 684 C CA . ARG A 1 89 ? 12.318 -2.797 -18.648 1.00 85.44 89 ARG A CA 1
ATOM 685 C C . ARG A 1 89 ? 13.583 -3.537 -19.125 1.00 85.44 89 ARG A C 1
ATOM 687 O O . ARG A 1 89 ? 13.478 -4.738 -19.361 1.00 85.44 89 ARG A O 1
ATOM 694 N N . PRO A 1 90 ? 14.781 -2.916 -19.177 1.00 86.12 90 PRO A N 1
ATOM 695 C CA . PRO A 1 90 ? 16.001 -3.643 -19.539 1.00 86.12 90 PRO A CA 1
ATOM 696 C C . PRO A 1 90 ? 16.338 -4.774 -18.561 1.00 86.12 90 PRO A C 1
ATOM 698 O O . PRO A 1 90 ? 16.967 -5.759 -18.936 1.00 86.12 90 PRO A O 1
ATOM 701 N N . LEU A 1 91 ? 15.935 -4.635 -17.293 1.00 86.69 91 LEU A N 1
ATOM 702 C CA . LEU A 1 91 ? 16.072 -5.682 -16.293 1.00 86.69 91 LEU A CA 1
ATOM 703 C C . LEU A 1 91 ? 15.053 -6.804 -16.515 1.00 86.69 91 LEU A C 1
ATOM 705 O O . LEU A 1 91 ? 15.457 -7.960 -16.491 1.00 86.69 91 LEU A O 1
ATOM 709 N N . LEU A 1 92 ? 13.786 -6.485 -16.793 1.00 88.19 92 LEU A N 1
ATOM 710 C CA . LEU A 1 92 ? 12.775 -7.489 -17.147 1.00 88.19 92 LEU A CA 1
ATOM 711 C C . LEU A 1 92 ? 13.215 -8.346 -18.341 1.00 88.19 92 LEU A C 1
ATOM 713 O O . LEU A 1 92 ? 13.127 -9.568 -18.281 1.00 88.19 92 LEU A O 1
ATOM 717 N N . GLU A 1 93 ? 13.745 -7.718 -19.391 1.00 87.75 93 GLU A N 1
ATOM 718 C CA . GLU A 1 93 ? 14.141 -8.397 -20.632 1.00 87.75 93 GLU A CA 1
ATOM 719 C C . GLU A 1 93 ? 15.314 -9.379 -20.437 1.00 87.75 93 GLU A C 1
ATOM 721 O O . GLU A 1 93 ? 15.371 -10.407 -21.109 1.00 87.75 93 GLU A O 1
ATOM 726 N N . ARG A 1 94 ? 16.230 -9.109 -19.493 1.00 88.00 94 ARG A N 1
ATOM 727 C CA . ARG A 1 94 ? 17.408 -9.963 -19.222 1.00 88.00 94 ARG A CA 1
ATOM 728 C C . ARG A 1 94 ? 17.232 -10.957 -18.073 1.00 88.00 94 ARG A C 1
ATOM 730 O O . ARG A 1 94 ? 18.008 -11.902 -17.973 1.00 88.00 94 ARG A O 1
ATOM 737 N N . ALA A 1 95 ? 16.264 -10.742 -17.183 1.00 84.31 95 ALA A N 1
ATOM 738 C CA . ALA A 1 95 ? 16.173 -11.460 -15.908 1.00 84.31 95 ALA A CA 1
ATOM 739 C C . ALA A 1 95 ? 15.412 -12.801 -15.973 1.00 84.31 95 ALA A C 1
ATOM 741 O O . ALA A 1 95 ? 15.171 -13.426 -14.938 1.00 84.31 95 ALA A O 1
ATOM 742 N N . GLY A 1 96 ? 15.047 -13.272 -17.170 1.00 86.19 96 GLY A N 1
ATOM 743 C CA . GLY A 1 96 ? 14.420 -14.580 -17.369 1.00 86.19 96 GLY A CA 1
ATOM 744 C C . GLY A 1 96 ? 13.148 -14.752 -16.532 1.00 86.19 96 GLY A C 1
ATOM 745 O O . GLY A 1 96 ? 12.180 -14.026 -16.724 1.00 86.19 96 GLY A O 1
ATOM 746 N N . LYS A 1 97 ? 13.150 -15.719 -15.601 1.00 90.81 97 LYS A N 1
ATOM 747 C CA . LYS A 1 97 ? 12.007 -16.042 -14.719 1.00 90.81 97 LYS A CA 1
ATOM 748 C C . LYS A 1 97 ? 12.053 -15.364 -13.341 1.00 90.81 97 LYS A C 1
ATOM 750 O O . LYS A 1 97 ? 11.276 -15.727 -12.466 1.00 90.81 97 LYS A O 1
ATOM 755 N N . ARG A 1 98 ? 12.968 -14.417 -13.115 1.00 94.75 98 ARG A N 1
ATOM 756 C CA . ARG A 1 98 ? 13.107 -13.738 -11.817 1.00 94.75 98 ARG A CA 1
ATOM 757 C C . ARG A 1 98 ? 11.866 -12.932 -11.436 1.00 94.75 98 ARG A C 1
ATOM 759 O O . ARG A 1 98 ? 11.492 -12.920 -10.270 1.00 94.75 98 ARG A O 1
ATOM 766 N N . PHE A 1 99 ? 11.268 -12.244 -12.405 1.00 95.81 99 PHE A N 1
ATOM 767 C CA . PHE A 1 99 ? 10.128 -11.364 -12.173 1.00 95.81 99 PHE A CA 1
ATOM 768 C C . PHE A 1 99 ? 8.843 -12.004 -12.670 1.00 95.81 99 PHE A C 1
ATOM 770 O O . PHE A 1 99 ? 8.752 -12.406 -13.829 1.00 95.81 99 PHE A O 1
ATOM 777 N N . GLU A 1 100 ? 7.846 -12.052 -11.799 1.00 95.06 100 GLU A N 1
ATOM 778 C CA . GLU A 1 100 ? 6.520 -12.572 -12.106 1.00 95.06 100 GLU A CA 1
ATOM 779 C C . GLU A 1 100 ? 5.489 -11.460 -11.961 1.00 95.06 100 GLU A C 1
ATOM 781 O O . GLU A 1 100 ? 5.410 -10.803 -10.924 1.00 95.06 100 GLU A O 1
ATOM 786 N N . PHE A 1 101 ? 4.673 -11.267 -12.993 1.00 95.19 101 PHE A N 1
ATOM 787 C CA . PHE A 1 101 ? 3.439 -10.513 -12.847 1.00 95.19 101 PHE A CA 1
ATOM 788 C C . PHE A 1 101 ? 2.417 -11.381 -12.106 1.00 95.19 101 PHE A C 1
ATOM 790 O O . PHE A 1 101 ? 2.037 -12.444 -12.600 1.00 95.19 101 PHE A O 1
ATOM 797 N N . ARG A 1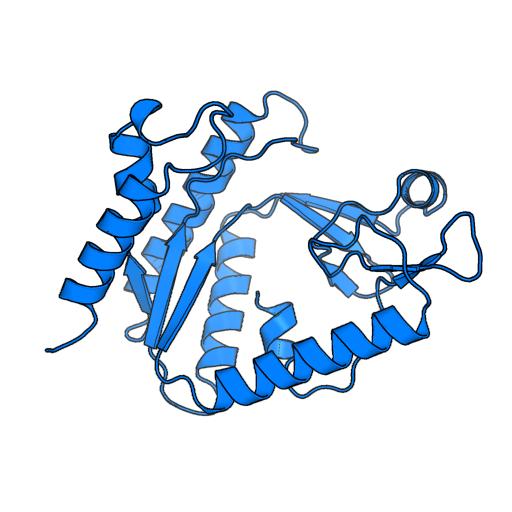 102 ? 1.958 -10.917 -10.942 1.00 95.62 102 ARG A N 1
ATOM 798 C CA . ARG A 1 102 ? 0.931 -11.580 -10.137 1.00 95.62 102 ARG A CA 1
ATOM 799 C C . ARG A 1 102 ? -0.334 -10.734 -10.128 1.00 95.62 102 ARG A C 1
ATOM 801 O O . ARG A 1 102 ? -0.321 -9.569 -9.733 1.00 95.62 102 ARG A O 1
ATOM 808 N N . ARG A 1 103 ? -1.441 -11.350 -10.532 1.00 96.50 103 ARG A N 1
ATOM 809 C CA . ARG A 1 103 ? -2.790 -10.826 -10.324 1.00 96.50 103 ARG A CA 1
ATOM 810 C C . ARG A 1 103 ? -3.427 -11.659 -9.225 1.00 96.50 103 ARG A C 1
ATOM 812 O O . ARG A 1 103 ? -3.853 -12.776 -9.495 1.00 96.50 103 ARG A O 1
ATOM 819 N N . MET A 1 104 ? -3.442 -11.116 -8.014 1.00 96.94 104 MET A N 1
ATOM 820 C CA . MET A 1 104 ? -3.890 -11.842 -6.831 1.00 96.94 104 MET A CA 1
ATOM 821 C C . MET A 1 104 ? -5.378 -12.171 -6.918 1.00 96.94 104 MET A C 1
ATOM 823 O O . MET A 1 104 ? -6.184 -11.326 -7.322 1.00 96.94 104 MET A O 1
ATOM 827 N N . ASP A 1 105 ? -5.746 -13.385 -6.526 1.00 97.44 105 ASP A N 1
ATOM 828 C CA . ASP A 1 105 ? -7.149 -13.762 -6.385 1.00 97.44 105 ASP A CA 1
ATOM 829 C C . ASP A 1 105 ? -7.732 -13.366 -5.013 1.00 97.44 105 ASP A C 1
ATOM 831 O O . ASP A 1 105 ? -7.080 -12.732 -4.176 1.00 97.44 105 ASP A O 1
ATOM 835 N N . LEU A 1 106 ? -9.008 -13.705 -4.804 1.00 97.88 106 LEU A N 1
ATOM 836 C CA . LEU A 1 106 ? -9.725 -13.432 -3.559 1.00 97.88 106 LEU A CA 1
ATOM 837 C C . LEU A 1 106 ? -9.042 -14.078 -2.342 1.00 97.88 106 LEU A C 1
ATOM 839 O O . LEU A 1 106 ? -8.920 -13.432 -1.302 1.00 97.88 106 LEU A O 1
ATOM 843 N N . GLY A 1 107 ? -8.603 -15.333 -2.470 1.00 98.19 107 GLY A N 1
ATOM 844 C CA . GLY A 1 107 ? -7.988 -16.096 -1.387 1.00 98.19 107 GLY A CA 1
ATOM 845 C C . GLY A 1 107 ? -6.601 -15.570 -1.033 1.00 98.19 107 GLY A C 1
ATOM 846 O O . GLY A 1 107 ? -6.299 -15.391 0.145 1.00 98.19 107 GLY A O 1
ATOM 847 N N . GLU A 1 108 ? -5.788 -15.238 -2.038 1.00 97.56 108 GLU A N 1
ATOM 848 C CA . GLU A 1 108 ? -4.481 -14.605 -1.837 1.00 97.56 108 GLU A CA 1
ATOM 849 C C . GLU A 1 108 ? -4.625 -13.245 -1.138 1.00 97.56 108 GLU A C 1
ATOM 851 O O . GLU A 1 108 ? -3.938 -12.977 -0.152 1.00 97.56 108 GLU A O 1
ATOM 856 N N . CYS A 1 109 ? -5.560 -12.400 -1.588 1.00 98.19 109 CYS A N 1
ATOM 857 C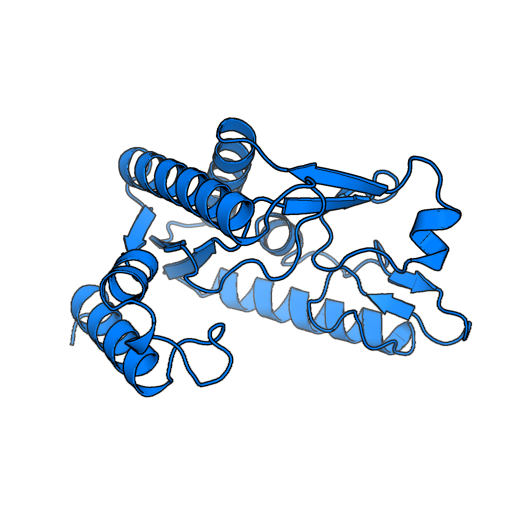 CA . CYS A 1 109 ? -5.832 -11.112 -0.946 1.00 98.19 109 CYS A CA 1
ATOM 858 C C . CYS A 1 109 ? -6.325 -11.275 0.500 1.00 98.19 109 CYS A C 1
ATOM 860 O O . CYS A 1 109 ? -5.900 -10.520 1.377 1.00 98.19 109 CYS A O 1
ATOM 862 N N . ARG A 1 110 ? -7.192 -12.262 0.759 1.00 98.06 110 ARG A N 1
ATOM 863 C CA . ARG A 1 110 ? -7.686 -12.579 2.104 1.00 98.06 110 ARG A CA 1
ATOM 864 C C . ARG A 1 110 ? -6.556 -13.013 3.033 1.00 98.06 110 ARG A C 1
ATOM 866 O O . ARG A 1 110 ? -6.407 -12.408 4.090 1.00 98.06 110 ARG A O 1
ATOM 873 N N . SER A 1 111 ? -5.724 -13.967 2.608 1.00 97.88 111 SER A N 1
ATOM 874 C CA . SER A 1 111 ? -4.572 -14.441 3.392 1.00 97.88 111 SER A CA 1
ATOM 875 C C . SER A 1 111 ? -3.646 -13.289 3.778 1.00 97.88 111 SER A C 1
ATOM 877 O O . SER A 1 111 ? -3.287 -13.141 4.943 1.00 97.88 111 SER A O 1
ATOM 879 N N . LEU A 1 112 ? -3.319 -12.411 2.822 1.00 97.19 112 LEU A N 1
ATOM 880 C CA . LEU A 1 112 ? -2.445 -11.265 3.076 1.00 97.19 112 LEU A CA 1
ATOM 881 C C . LEU A 1 112 ? -3.040 -10.268 4.080 1.00 97.19 112 LEU A C 1
ATOM 883 O O . LEU A 1 112 ? -2.288 -9.673 4.855 1.00 97.19 112 LEU A O 1
ATOM 887 N N . LEU A 1 113 ? -4.359 -10.051 4.065 1.00 97.88 113 LEU A N 1
ATOM 888 C CA . LEU A 1 113 ? -5.015 -9.188 5.049 1.00 97.88 113 LEU A CA 1
ATOM 889 C C . LEU A 1 113 ? -5.093 -9.842 6.428 1.00 97.88 113 LEU A C 1
ATOM 891 O O . LEU A 1 113 ? -4.803 -9.160 7.407 1.00 97.88 113 LEU A O 1
ATOM 895 N N . ASP A 1 114 ? -5.393 -11.138 6.515 1.00 97.81 114 ASP A N 1
ATOM 896 C CA . ASP A 1 114 ? -5.398 -11.861 7.791 1.00 97.81 114 ASP A CA 1
ATOM 897 C C . ASP A 1 114 ? -4.000 -11.855 8.436 1.00 97.81 114 ASP A C 1
ATOM 899 O O . ASP A 1 114 ? -3.853 -11.496 9.605 1.00 97.81 114 ASP A O 1
ATOM 903 N N . GLU A 1 115 ? -2.946 -12.146 7.666 1.00 97.94 115 GLU A N 1
ATOM 904 C CA . GLU A 1 115 ? -1.554 -12.062 8.135 1.00 97.94 115 GLU A CA 1
ATOM 905 C C . GLU A 1 115 ? -1.187 -10.648 8.608 1.00 97.94 115 GLU A C 1
ATOM 907 O O . GLU A 1 115 ? -0.481 -10.470 9.605 1.00 97.94 115 GLU A O 1
ATOM 912 N N . MET A 1 116 ? -1.679 -9.626 7.908 1.00 97.44 116 MET A N 1
ATOM 913 C CA . MET A 1 116 ? -1.448 -8.228 8.260 1.00 97.44 116 MET A CA 1
ATOM 914 C C . MET A 1 116 ? -2.146 -7.845 9.558 1.00 97.44 116 MET A C 1
ATOM 916 O O . MET A 1 116 ? -1.538 -7.164 10.383 1.00 97.44 116 MET A O 1
ATOM 920 N N . ILE A 1 117 ? -3.385 -8.287 9.755 1.00 97.38 117 ILE A N 1
ATOM 921 C CA . ILE A 1 117 ? -4.137 -8.056 10.989 1.00 97.38 117 ILE A CA 1
ATOM 922 C C . ILE A 1 117 ? -3.421 -8.724 12.151 1.00 97.38 117 ILE A C 1
ATOM 924 O O . ILE A 1 117 ? -3.112 -8.041 13.124 1.00 97.38 117 ILE A O 1
ATOM 928 N N . VAL A 1 118 ? -3.037 -9.997 12.009 1.00 96.25 118 VAL A N 1
ATOM 929 C CA . VAL A 1 118 ? -2.259 -10.718 13.027 1.00 96.25 118 VAL A CA 1
ATOM 930 C C . VAL A 1 118 ? -0.976 -9.961 13.370 1.00 96.25 118 VAL A C 1
ATOM 932 O O . VAL A 1 118 ? -0.694 -9.743 14.547 1.00 96.25 118 VAL A O 1
ATOM 935 N N . ALA A 1 119 ? -0.216 -9.497 12.374 1.00 95.75 119 ALA A N 1
ATOM 936 C CA . ALA A 1 119 ? 1.001 -8.719 12.611 1.00 95.75 119 ALA A CA 1
ATOM 937 C C . ALA A 1 119 ? 0.720 -7.386 13.336 1.00 95.75 119 ALA A C 1
ATOM 939 O O . ALA A 1 119 ? 1.472 -6.983 14.227 1.00 95.75 119 ALA A O 1
ATOM 940 N N . LEU A 1 120 ? -0.377 -6.709 12.990 1.00 96.00 120 LEU A N 1
ATOM 941 C CA . LEU A 1 120 ? -0.807 -5.464 13.624 1.00 96.00 120 LEU A CA 1
ATOM 942 C C . LEU A 1 120 ? -1.431 -5.669 15.008 1.00 96.00 120 LEU A C 1
ATOM 944 O O . LEU A 1 120 ? -1.492 -4.712 15.770 1.00 96.00 120 LEU A O 1
ATOM 948 N N . THR A 1 121 ? -1.855 -6.864 15.392 1.00 95.00 121 THR A N 1
ATOM 949 C CA . THR A 1 121 ? -2.436 -7.102 16.724 1.00 95.00 121 THR A CA 1
ATOM 950 C C . THR A 1 121 ? -1.565 -7.983 17.616 1.00 95.00 121 THR A C 1
ATOM 952 O O . THR A 1 121 ? -1.914 -8.216 18.770 1.00 95.00 121 THR A O 1
ATOM 955 N N . ALA A 1 122 ? -0.411 -8.444 17.122 1.00 93.06 122 ALA A N 1
ATOM 956 C CA . ALA A 1 122 ? 0.463 -9.386 17.822 1.00 93.06 122 ALA A CA 1
ATOM 957 C C . ALA A 1 122 ? 0.977 -8.875 19.177 1.00 93.06 122 ALA A C 1
ATOM 959 O O . ALA A 1 122 ? 1.145 -9.657 20.109 1.00 93.06 122 ALA A O 1
ATOM 960 N N . THR A 1 123 ? 1.258 -7.574 19.291 1.00 89.31 123 THR A N 1
ATOM 961 C CA . THR A 1 123 ? 1.888 -6.995 20.490 1.00 89.31 123 THR A CA 1
ATOM 962 C C . THR A 1 123 ? 0.930 -6.193 21.359 1.00 89.31 123 THR A C 1
ATOM 964 O O . THR A 1 123 ? 1.211 -5.979 22.537 1.00 89.31 123 THR A O 1
ATOM 967 N N . ARG A 1 124 ? -0.189 -5.729 20.797 1.00 90.75 124 ARG A N 1
ATOM 968 C CA . ARG A 1 124 ? -1.205 -4.952 21.508 1.00 90.75 124 ARG A CA 1
ATOM 969 C C . ARG A 1 124 ? -2.523 -4.963 20.751 1.00 90.75 124 ARG A C 1
ATOM 971 O O . ARG A 1 124 ? -2.549 -5.167 19.540 1.00 90.75 124 ARG A O 1
ATOM 978 N N . LYS A 1 125 ? -3.606 -4.660 21.465 1.00 92.12 125 LYS A N 1
ATOM 979 C CA . LYS A 1 125 ? -4.889 -4.353 20.830 1.00 92.12 125 LYS A CA 1
ATOM 980 C C . LYS A 1 125 ? -4.740 -3.076 19.997 1.00 92.12 125 LYS A C 1
ATOM 982 O O . LYS A 1 125 ? -4.194 -2.089 20.492 1.00 92.12 125 LYS A O 1
ATOM 987 N N . ARG A 1 126 ? -5.198 -3.132 18.749 1.00 95.06 126 ARG A N 1
ATOM 988 C CA . ARG A 1 126 ? -5.269 -2.013 17.804 1.00 95.06 126 ARG A CA 1
ATOM 989 C C . ARG A 1 126 ? -6.618 -2.059 17.095 1.00 95.06 126 ARG A C 1
ATOM 991 O O . ARG A 1 126 ? -7.161 -3.148 16.927 1.00 95.06 126 ARG A O 1
ATOM 998 N N . HIS A 1 127 ? -7.111 -0.908 16.661 1.00 96.50 127 HIS A N 1
ATOM 999 C CA . HIS A 1 127 ? -8.217 -0.798 15.716 1.00 96.50 127 HIS A CA 1
ATOM 1000 C C . HIS A 1 127 ? -7.661 -0.641 14.300 1.00 96.50 127 HIS A C 1
ATOM 1002 O O . HIS A 1 127 ? -6.645 0.024 14.085 1.00 96.50 127 HIS A O 1
ATOM 1008 N N . ILE A 1 128 ? -8.305 -1.254 13.318 1.00 98.00 128 ILE A N 1
ATOM 1009 C CA . ILE A 1 128 ? -7.900 -1.186 11.917 1.00 98.00 128 ILE A CA 1
ATOM 1010 C C . ILE A 1 128 ? -9.091 -0.674 11.120 1.00 98.00 128 ILE A C 1
ATOM 1012 O O . ILE A 1 128 ? -10.169 -1.246 11.192 1.00 98.00 128 ILE A O 1
ATOM 1016 N N . VAL A 1 129 ? -8.897 0.386 10.341 1.00 98.31 129 VAL A N 1
ATOM 1017 C CA . VAL A 1 129 ? -9.930 0.891 9.428 1.00 98.31 129 VAL A CA 1
ATOM 1018 C C . VAL A 1 129 ? -9.486 0.611 8.004 1.00 98.31 129 VAL A C 1
ATOM 1020 O O . VAL A 1 129 ? -8.509 1.186 7.517 1.00 98.31 129 VAL A O 1
ATOM 1023 N N . LEU A 1 130 ? -10.194 -0.287 7.329 1.00 98.62 130 LEU A N 1
ATOM 1024 C CA . LEU A 1 130 ? -9.985 -0.591 5.924 1.00 98.62 130 LEU A CA 1
ATOM 1025 C C . LEU A 1 130 ? -10.782 0.372 5.046 1.00 98.62 130 LEU A C 1
ATOM 1027 O O . LEU A 1 130 ? -11.901 0.769 5.354 1.00 98.62 130 LEU A O 1
ATOM 1031 N N . THR A 1 131 ? -10.202 0.721 3.907 1.00 98.44 131 THR A N 1
ATOM 1032 C CA . THR A 1 131 ? -10.870 1.455 2.827 1.00 98.44 131 THR A CA 1
ATOM 1033 C C . THR A 1 131 ? -10.435 0.867 1.491 1.00 98.44 131 THR A C 1
ATOM 1035 O O . THR A 1 131 ? -9.334 0.329 1.387 1.00 98.44 131 THR A O 1
ATOM 1038 N N . VAL A 1 132 ? -11.246 0.984 0.442 1.00 98.44 132 VAL A N 1
ATOM 1039 C CA . VAL A 1 132 ? -10.793 0.723 -0.935 1.00 98.44 132 VAL A CA 1
ATOM 1040 C C . VAL A 1 132 ? -10.453 2.059 -1.603 1.00 98.44 132 VAL A C 1
ATOM 1042 O O . VAL A 1 132 ? -11.147 3.056 -1.431 1.00 98.44 132 VAL A O 1
ATOM 1045 N N . SER A 1 133 ? -9.356 2.122 -2.357 1.00 96.31 133 SER A N 1
ATOM 1046 C CA . SER A 1 133 ? -8.991 3.345 -3.079 1.00 96.31 133 SER A CA 1
ATOM 1047 C C . SER A 1 133 ? -9.890 3.536 -4.306 1.00 96.31 133 SER A C 1
ATOM 1049 O O . SER A 1 133 ? -9.999 2.605 -5.110 1.00 96.31 133 SER A O 1
ATOM 1051 N N . PRO A 1 134 ? -10.458 4.733 -4.542 1.00 95.06 134 PRO A N 1
ATOM 1052 C CA . PRO A 1 134 ? -11.167 5.048 -5.781 1.00 95.06 134 PRO A CA 1
ATOM 1053 C C . PRO A 1 134 ? -10.240 5.391 -6.948 1.00 95.06 134 PRO A C 1
ATOM 1055 O O . PRO A 1 134 ? -10.717 5.516 -8.073 1.00 95.06 134 PRO A O 1
ATOM 1058 N N . VAL A 1 135 ? -8.933 5.543 -6.705 1.00 94.00 135 VAL A N 1
ATOM 1059 C CA . VAL A 1 135 ? -7.967 5.852 -7.765 1.00 94.00 135 VAL A CA 1
ATOM 1060 C C . VAL A 1 135 ? -7.940 4.686 -8.764 1.00 94.00 135 VAL A C 1
ATOM 1062 O O . VAL A 1 135 ? -7.723 3.536 -8.343 1.00 94.00 135 VAL A O 1
ATOM 1065 N N . PRO A 1 136 ? -8.195 4.951 -10.060 1.00 91.06 136 PRO A N 1
ATOM 1066 C CA . PRO A 1 136 ? -8.271 3.910 -11.073 1.00 91.06 136 PRO A CA 1
ATOM 1067 C C . PRO A 1 136 ? -6.884 3.363 -11.427 1.00 91.06 136 PRO A C 1
ATOM 1069 O O . PRO A 1 136 ? -5.891 4.090 -11.447 1.00 91.06 136 PRO A O 1
ATOM 1072 N N . LEU A 1 137 ? -6.834 2.072 -11.757 1.00 91.00 137 LEU A N 1
ATOM 1073 C CA . LEU A 1 137 ? -5.690 1.446 -12.416 1.00 91.00 137 LEU A CA 1
ATOM 1074 C C . LEU A 1 137 ? -5.410 2.145 -13.756 1.00 91.00 137 LEU A C 1
ATOM 1076 O O . LEU A 1 137 ? -6.291 2.219 -14.610 1.00 91.00 137 LEU A O 1
ATOM 1080 N N . GLN A 1 138 ? -4.182 2.631 -13.948 1.00 86.62 138 GLN A N 1
ATOM 1081 C CA . GLN A 1 138 ? -3.785 3.313 -15.187 1.00 86.62 138 GLN A CA 1
ATOM 1082 C C . GLN A 1 138 ? -3.341 2.341 -16.286 1.00 86.62 138 GLN A C 1
ATOM 1084 O O . GLN A 1 138 ? -3.599 2.574 -17.463 1.00 86.62 138 GLN A O 1
ATOM 1089 N N . VAL A 1 139 ? -2.658 1.259 -15.907 1.00 89.69 139 VAL A N 1
ATOM 1090 C CA . VAL A 1 139 ? -2.099 0.256 -16.821 1.00 89.69 139 VAL A CA 1
ATOM 1091 C C . VAL A 1 139 ? -2.318 -1.122 -16.210 1.00 89.69 139 VAL A C 1
ATOM 1093 O O . VAL A 1 139 ? -2.073 -1.295 -15.021 1.00 89.69 139 VAL A O 1
ATOM 1096 N N . THR A 1 140 ? -2.748 -2.095 -17.016 1.00 93.31 140 THR A N 1
ATOM 1097 C CA . THR A 1 140 ? -2.820 -3.508 -16.618 1.00 93.31 140 THR A CA 1
ATOM 1098 C C . THR A 1 140 ? -1.808 -4.333 -17.403 1.00 93.31 140 THR A C 1
ATOM 1100 O O . THR A 1 140 ? -1.612 -4.115 -18.601 1.00 93.31 140 THR A O 1
ATOM 1103 N N . PHE A 1 141 ? -1.185 -5.303 -16.734 1.00 92.69 141 PHE A N 1
ATOM 1104 C CA . PHE A 1 141 ? -0.340 -6.317 -17.381 1.00 92.69 141 PHE A CA 1
ATOM 1105 C C . PHE A 1 141 ? -1.072 -7.654 -17.561 1.00 92.69 141 PHE A C 1
ATOM 1107 O O . PHE A 1 141 ? -0.519 -8.585 -18.141 1.00 92.69 141 PHE A O 1
ATOM 1114 N N . SER A 1 142 ? -2.335 -7.743 -17.129 1.00 92.19 142 SER A N 1
ATOM 1115 C CA . SER A 1 142 ? -3.179 -8.928 -17.327 1.00 92.19 142 SER A CA 1
ATOM 1116 C C . SER A 1 142 ? -3.738 -9.061 -18.753 1.00 92.19 142 SER A C 1
ATOM 1118 O O . SER A 1 142 ? -4.372 -10.065 -19.078 1.00 92.19 142 SER A O 1
ATOM 1120 N N . GLY A 1 143 ? -3.468 -8.070 -19.610 1.00 90.81 143 GLY A N 1
ATOM 1121 C CA . GLY A 1 143 ? -4.057 -7.942 -20.940 1.00 90.81 143 GLY A CA 1
ATOM 1122 C C . GLY A 1 143 ? -5.489 -7.399 -20.899 1.00 90.81 143 GLY A C 1
ATOM 1123 O O . GLY A 1 143 ? -6.103 -7.266 -19.844 1.00 90.81 143 GLY A O 1
ATOM 1124 N N . GLY A 1 144 ? -6.032 -7.074 -22.073 1.00 92.19 144 GLY A N 1
ATOM 1125 C CA . GLY A 1 144 ? -7.386 -6.531 -22.192 1.00 92.19 144 GLY A CA 1
ATOM 1126 C C . GLY A 1 144 ? -7.502 -5.061 -21.780 1.00 92.19 144 GLY A C 1
ATOM 1127 O O . GLY A 1 144 ? -6.576 -4.274 -21.963 1.00 92.19 144 GLY A O 1
ATOM 1128 N N . ASP A 1 145 ? -8.682 -4.689 -21.286 1.00 94.75 145 ASP A N 1
ATOM 1129 C CA . ASP A 1 145 ? -9.053 -3.309 -20.980 1.00 94.75 145 ASP A CA 1
ATOM 1130 C C . ASP A 1 145 ? -8.769 -2.940 -19.511 1.00 94.75 145 ASP A C 1
ATOM 1132 O O . ASP A 1 145 ? -9.203 -3.628 -18.580 1.00 94.75 145 ASP A O 1
ATOM 1136 N N . ALA A 1 146 ? -8.069 -1.820 -19.300 1.00 94.50 146 ALA A N 1
ATOM 1137 C CA . ALA A 1 146 ? -7.664 -1.362 -17.972 1.00 94.50 146 ALA A CA 1
ATOM 1138 C C . ALA A 1 146 ? -8.859 -0.973 -17.084 1.00 94.50 146 ALA A C 1
ATOM 1140 O O . ALA A 1 146 ? -8.799 -1.165 -15.870 1.00 94.50 146 ALA A O 1
ATOM 1141 N N . VAL A 1 147 ? -9.961 -0.483 -17.666 1.00 93.69 147 VAL A N 1
ATOM 1142 C CA . VAL A 1 147 ? -11.173 -0.122 -16.909 1.00 93.69 147 VAL A CA 1
ATOM 1143 C C . VAL A 1 147 ? -11.834 -1.377 -16.337 1.00 93.69 147 VAL A C 1
ATOM 1145 O O . VAL A 1 147 ? -12.192 -1.417 -15.159 1.00 93.69 147 VAL A O 1
ATOM 1148 N N . THR A 1 148 ? -11.932 -2.434 -17.138 1.00 96.12 148 THR A N 1
ATOM 1149 C CA . THR A 1 148 ? -12.492 -3.728 -16.729 1.00 96.12 148 THR A CA 1
ATOM 1150 C C . THR A 1 148 ? -11.585 -4.437 -15.719 1.00 96.12 148 THR A C 1
ATOM 1152 O O . THR A 1 148 ? -12.069 -4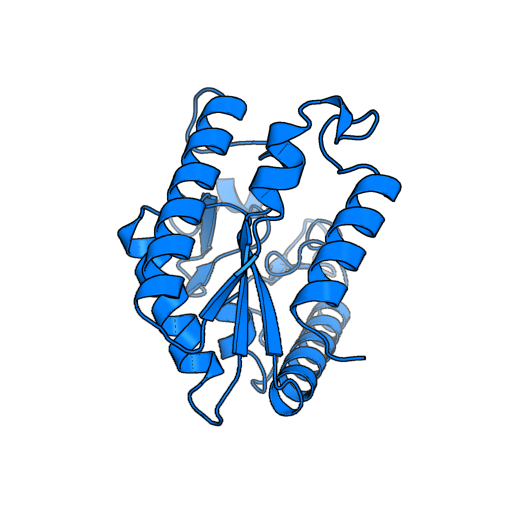.965 -14.713 1.00 96.12 148 THR A O 1
ATOM 1155 N N . ALA A 1 149 ? -10.263 -4.399 -15.924 1.00 96.81 149 ALA A N 1
ATOM 1156 C CA . ALA A 1 149 ? -9.288 -4.917 -14.962 1.00 96.81 149 ALA A CA 1
ATOM 1157 C C . ALA A 1 149 ? -9.365 -4.173 -13.616 1.00 96.81 149 ALA A C 1
ATOM 1159 O O . ALA A 1 149 ? -9.392 -4.809 -12.557 1.00 96.81 149 ALA A O 1
ATOM 1160 N N . ASN A 1 150 ? -9.498 -2.842 -13.650 1.00 96.06 150 ASN A N 1
ATOM 1161 C CA . ASN A 1 150 ? -9.721 -2.018 -12.465 1.00 96.06 150 ASN A CA 1
ATOM 1162 C C . ASN A 1 150 ? -11.000 -2.431 -11.730 1.00 96.06 150 ASN A C 1
ATOM 1164 O O . ASN A 1 150 ? -10.956 -2.670 -10.527 1.00 96.06 150 ASN A O 1
ATOM 1168 N N . ALA A 1 151 ? -12.125 -2.551 -12.442 1.00 96.38 151 ALA A N 1
ATOM 1169 C CA . ALA A 1 151 ? -13.403 -2.933 -11.844 1.00 96.38 151 ALA A CA 1
ATOM 1170 C C . ALA A 1 151 ? -13.306 -4.281 -11.114 1.00 96.38 151 ALA A C 1
ATOM 1172 O O . ALA A 1 151 ? -13.713 -4.389 -9.958 1.00 96.38 151 ALA A O 1
ATOM 1173 N N . TYR A 1 152 ? -12.677 -5.278 -11.742 1.00 97.44 152 TYR A N 1
ATOM 1174 C CA . TYR A 1 152 ? -12.420 -6.573 -11.112 1.00 97.44 152 TYR A CA 1
ATOM 1175 C C . TYR A 1 152 ? -11.527 -6.450 -9.869 1.00 97.44 152 TYR A C 1
ATOM 1177 O O . TYR A 1 152 ? -11.835 -7.023 -8.825 1.00 97.44 152 TYR A O 1
ATOM 1185 N N . SER A 1 153 ? -10.446 -5.664 -9.952 1.00 97.62 153 SER A N 1
ATOM 1186 C CA . SER A 1 153 ? -9.551 -5.422 -8.817 1.00 97.62 153 SER A CA 1
ATOM 1187 C C . SER A 1 153 ? -10.287 -4.819 -7.623 1.00 97.62 153 SER A C 1
ATOM 1189 O O . SER A 1 153 ? -10.085 -5.274 -6.500 1.00 97.62 153 SER A O 1
ATOM 1191 N N . LYS A 1 154 ? -11.118 -3.793 -7.840 1.00 97.94 154 LYS A N 1
ATOM 1192 C CA . LYS A 1 154 ? -11.856 -3.138 -6.750 1.00 97.94 154 LYS A CA 1
ATOM 1193 C C . LYS A 1 154 ? -12.937 -4.051 -6.180 1.00 97.94 154 LYS A C 1
ATOM 1195 O O . LYS A 1 154 ? -13.104 -4.076 -4.966 1.00 97.94 154 LYS A O 1
ATOM 1200 N N . ALA A 1 155 ? -13.607 -4.838 -7.025 1.00 98.12 155 ALA A N 1
ATOM 1201 C CA . ALA A 1 155 ? -14.608 -5.805 -6.587 1.00 98.12 155 ALA A CA 1
ATOM 1202 C C . ALA A 1 155 ? -14.009 -6.863 -5.646 1.00 98.12 155 ALA A C 1
ATOM 1204 O O . ALA A 1 155 ? -14.554 -7.077 -4.567 1.00 98.12 155 ALA A O 1
ATOM 1205 N N . ILE A 1 156 ? -12.861 -7.460 -5.999 1.00 98.50 156 ILE A N 1
ATOM 1206 C CA . ILE A 1 156 ? -12.159 -8.398 -5.107 1.00 98.50 156 ILE A CA 1
ATOM 1207 C C . ILE A 1 156 ? -11.819 -7.726 -3.781 1.00 98.50 156 ILE A C 1
ATOM 1209 O O . ILE A 1 156 ? -12.215 -8.222 -2.731 1.00 98.50 156 ILE A O 1
ATOM 1213 N N . LEU A 1 157 ? -11.132 -6.580 -3.816 1.00 98.62 157 LEU A N 1
ATOM 1214 C CA . LEU A 1 157 ? -10.694 -5.903 -2.594 1.00 98.62 157 LEU A CA 1
ATOM 1215 C C . LEU A 1 157 ? -11.872 -5.510 -1.698 1.00 98.62 157 LEU A C 1
ATOM 1217 O O . LEU A 1 157 ? -11.762 -5.607 -0.479 1.00 98.62 157 LEU A O 1
ATOM 1221 N N . ARG A 1 158 ? -13.009 -5.119 -2.287 1.00 98.56 158 ARG A N 1
ATOM 1222 C CA . ARG A 1 158 ? -14.215 -4.786 -1.531 1.00 98.56 158 ARG A CA 1
ATOM 1223 C C . ARG A 1 158 ? -14.839 -6.005 -0.857 1.00 98.56 158 ARG A C 1
ATOM 1225 O O . ARG A 1 158 ? -15.256 -5.887 0.294 1.00 98.56 158 ARG A O 1
ATOM 1232 N N . VAL A 1 159 ? -14.887 -7.150 -1.544 1.00 98.62 159 VAL A N 1
ATOM 1233 C CA . VAL A 1 159 ? -15.370 -8.413 -0.960 1.00 98.62 159 VAL A CA 1
ATOM 1234 C C . VAL A 1 159 ? -14.459 -8.854 0.180 1.00 98.62 159 VAL A C 1
ATOM 1236 O O . VAL A 1 159 ? -14.960 -9.173 1.252 1.00 98.62 159 VAL A O 1
ATOM 1239 N N . VAL A 1 160 ? -13.135 -8.828 -0.007 1.00 98.56 160 VAL A N 1
ATOM 1240 C CA . VAL A 1 160 ? -12.211 -9.220 1.068 1.00 98.56 160 VAL A CA 1
ATOM 1241 C C . VAL A 1 160 ? -12.335 -8.276 2.265 1.00 98.56 160 VAL A C 1
ATOM 1243 O O . VAL A 1 160 ? -12.402 -8.753 3.392 1.00 98.56 160 VAL A O 1
ATOM 1246 N N . ALA A 1 161 ? -12.416 -6.960 2.040 1.00 98.62 161 ALA A N 1
ATOM 1247 C CA . ALA A 1 161 ? -12.592 -5.994 3.123 1.00 98.62 161 ALA A CA 1
ATOM 1248 C C . ALA A 1 161 ? -13.885 -6.234 3.922 1.00 98.62 161 ALA A C 1
ATOM 1250 O O . ALA A 1 161 ? -13.847 -6.145 5.143 1.00 98.62 161 ALA A O 1
ATOM 1251 N N . GLU A 1 162 ? -14.992 -6.589 3.251 1.00 98.62 162 GLU A N 1
ATOM 1252 C CA . GLU A 1 162 ? -16.248 -6.972 3.917 1.00 98.62 162 GLU A CA 1
ATOM 1253 C C . GLU A 1 162 ? -16.043 -8.176 4.833 1.00 98.62 162 GLU A C 1
ATOM 1255 O O . GLU A 1 162 ? -16.353 -8.122 6.017 1.00 98.62 162 GLU A O 1
ATOM 1260 N N . GLN A 1 163 ? -15.510 -9.264 4.274 1.00 98.44 163 GLN A N 1
ATOM 1261 C CA . GLN A 1 163 ? -15.368 -10.524 4.998 1.00 98.44 163 GLN A CA 1
ATOM 1262 C C . GLN A 1 163 ? -14.433 -10.367 6.195 1.00 98.44 163 GLN A C 1
ATOM 1264 O O . GLN A 1 163 ? -14.714 -10.861 7.277 1.00 98.44 163 GLN A O 1
ATOM 1269 N N . VAL A 1 164 ? -13.335 -9.638 6.014 1.00 98.25 164 VAL A N 1
ATOM 1270 C CA . VAL A 1 164 ? -12.377 -9.374 7.083 1.00 98.25 164 VAL A CA 1
ATOM 1271 C C . VAL A 1 164 ? -12.990 -8.506 8.187 1.00 98.25 164 VAL A C 1
ATOM 1273 O O . VAL A 1 164 ? -12.779 -8.806 9.355 1.00 98.25 164 VAL A O 1
ATOM 1276 N N . ALA A 1 165 ? -13.763 -7.469 7.854 1.00 98.31 165 ALA A N 1
ATOM 1277 C CA . ALA A 1 165 ? -14.443 -6.651 8.863 1.00 98.31 165 ALA A CA 1
ATOM 1278 C C . ALA A 1 165 ? -15.524 -7.437 9.632 1.00 98.31 165 ALA A C 1
ATOM 1280 O O . ALA A 1 165 ? -15.734 -7.200 10.814 1.00 98.31 165 ALA A O 1
ATOM 1281 N N . GLN A 1 166 ? -16.188 -8.401 8.986 1.00 98.06 166 GLN A N 1
ATOM 1282 C CA . GLN A 1 166 ? -17.159 -9.284 9.645 1.00 98.06 166 GLN A CA 1
ATOM 1283 C C . GLN A 1 166 ? -16.498 -10.321 10.564 1.00 98.06 166 GLN A C 1
ATOM 1285 O O . GLN A 1 166 ? -17.062 -10.666 11.600 1.00 98.06 166 GLN A O 1
ATOM 1290 N N . ASP A 1 167 ? -15.324 -10.824 10.180 1.00 97.88 167 ASP A N 1
ATOM 1291 C CA . ASP A 1 167 ? -14.640 -11.909 10.889 1.00 97.88 167 ASP A CA 1
ATOM 1292 C C . ASP A 1 167 ? -13.724 -11.414 12.027 1.00 97.88 167 ASP A C 1
ATOM 1294 O O . ASP A 1 167 ? -13.323 -12.210 12.879 1.00 97.88 167 ASP A O 1
ATOM 1298 N N . HIS A 1 168 ? -13.371 -10.123 12.054 1.00 97.25 168 HIS A N 1
ATOM 1299 C CA . HIS A 1 168 ? -12.435 -9.547 13.025 1.00 97.25 168 HIS A CA 1
ATOM 1300 C C . HIS A 1 168 ? -13.010 -8.296 13.704 1.00 97.25 168 HIS A C 1
ATOM 1302 O O . HIS A 1 168 ? -12.985 -7.214 13.128 1.00 97.25 168 HIS A O 1
ATOM 1308 N N . ASP A 1 169 ? -13.392 -8.405 14.981 1.00 96.56 169 ASP A N 1
ATOM 1309 C CA . ASP A 1 169 ? -13.973 -7.302 15.783 1.00 96.56 169 ASP A CA 1
ATOM 1310 C C . ASP A 1 169 ? -13.111 -6.025 15.852 1.00 96.56 169 ASP A C 1
ATOM 1312 O O . ASP A 1 169 ? -13.596 -4.940 16.174 1.00 96.56 169 ASP A O 1
ATOM 1316 N N . CYS A 1 170 ? -11.800 -6.143 15.625 1.00 97.00 170 CYS A N 1
ATOM 1317 C CA . CYS A 1 170 ? -10.877 -5.011 15.639 1.00 97.00 170 CYS A CA 1
ATOM 1318 C C . CYS A 1 170 ? -10.782 -4.276 14.295 1.00 97.00 170 CYS A C 1
ATOM 1320 O O . CYS A 1 170 ? -10.039 -3.294 14.204 1.00 97.00 170 CYS A O 1
ATOM 1322 N N . VAL A 1 171 ? -11.491 -4.744 13.267 1.00 98.44 171 VAL A N 1
ATOM 1323 C CA . VAL A 1 171 ? -11.460 -4.200 11.912 1.00 98.44 171 VAL A CA 1
ATOM 1324 C C . VAL A 1 171 ? -12.808 -3.584 11.568 1.00 98.44 171 VAL A C 1
ATOM 1326 O O . VAL A 1 171 ? -13.844 -4.220 11.697 1.00 98.44 171 VAL A O 1
ATOM 1329 N N . ASP A 1 172 ? -12.778 -2.362 11.053 1.00 98.25 172 ASP A N 1
ATOM 1330 C CA . ASP A 1 172 ? -13.939 -1.703 10.466 1.00 98.25 172 ASP A CA 1
ATOM 1331 C C . ASP A 1 172 ? -13.661 -1.326 9.003 1.00 98.25 172 ASP A C 1
ATOM 1333 O O . ASP A 1 172 ? -12.504 -1.210 8.583 1.00 98.25 172 ASP A O 1
ATOM 1337 N N . TYR A 1 173 ? -14.713 -1.129 8.211 1.00 98.50 173 TYR A N 1
ATOM 1338 C CA . TYR A 1 173 ? -14.626 -0.691 6.823 1.00 98.50 173 TYR A CA 1
ATOM 1339 C C . TYR A 1 173 ? -15.286 0.674 6.635 1.00 98.50 173 TYR A C 1
ATOM 1341 O O . TYR A 1 173 ? -16.503 0.821 6.744 1.00 98.50 173 TYR A O 1
ATOM 1349 N N . PHE A 1 174 ? -14.492 1.668 6.236 1.00 98.44 174 PHE A N 1
ATOM 1350 C CA . PHE A 1 174 ? -15.010 2.984 5.884 1.00 98.44 174 PHE A CA 1
ATOM 1351 C C . PHE A 1 174 ? -15.246 3.102 4.360 1.00 98.44 174 PHE A C 1
ATOM 1353 O O . PHE A 1 174 ? -14.310 2.923 3.570 1.00 98.44 174 PHE A O 1
ATOM 1360 N N . PRO A 1 175 ? -16.466 3.457 3.902 1.00 97.81 175 PRO A N 1
ATOM 1361 C CA . PRO A 1 175 ? -16.872 3.353 2.495 1.00 97.81 175 PRO A CA 1
ATOM 1362 C C . PRO A 1 175 ? -16.419 4.539 1.618 1.00 97.81 175 PRO A C 1
ATOM 1364 O O . PRO A 1 175 ? -17.204 5.140 0.879 1.00 97.81 175 PRO A O 1
ATOM 1367 N N . SER A 1 176 ? -15.139 4.922 1.683 1.00 96.81 176 SER A N 1
ATOM 1368 C CA . SER A 1 176 ? -14.602 6.047 0.897 1.00 96.81 176 SER A CA 1
ATOM 1369 C C . SER A 1 176 ? -14.651 5.796 -0.617 1.00 96.81 176 SER A C 1
ATOM 1371 O O . SER A 1 176 ? -14.907 6.726 -1.387 1.00 96.81 176 SER A O 1
ATOM 1373 N N . TYR A 1 177 ? -14.460 4.544 -1.044 1.00 97.50 177 TYR A N 1
ATOM 1374 C CA . TYR A 1 177 ? -14.585 4.109 -2.435 1.00 97.50 177 TYR A CA 1
ATOM 1375 C C . TYR A 1 177 ? -15.992 4.358 -2.974 1.00 97.50 177 TYR A C 1
ATOM 1377 O O . TYR A 1 177 ? -16.167 5.013 -4.002 1.00 97.50 177 TYR A O 1
ATOM 1385 N N . GLU A 1 178 ? -17.001 3.872 -2.258 1.00 97.50 178 GLU A N 1
ATOM 1386 C CA . GLU A 1 178 ? -18.402 3.934 -2.655 1.00 97.50 178 GLU A CA 1
ATOM 1387 C C . GLU A 1 178 ? -18.899 5.373 -2.719 1.00 97.50 178 GLU A C 1
ATOM 1389 O O . GLU A 1 178 ? -19.585 5.734 -3.677 1.00 97.50 178 GLU A O 1
ATOM 1394 N N . ILE A 1 179 ? -18.511 6.214 -1.752 1.00 96.19 179 ILE A N 1
ATOM 1395 C CA . ILE A 1 179 ? -18.851 7.643 -1.753 1.00 96.19 179 ILE A CA 1
ATOM 1396 C C . ILE A 1 179 ? -18.341 8.313 -3.038 1.00 96.19 179 ILE A C 1
ATOM 1398 O O . ILE A 1 179 ? -19.076 9.067 -3.681 1.00 96.19 179 ILE A O 1
ATOM 1402 N N . VAL A 1 180 ? -17.098 8.027 -3.440 1.00 96.62 180 VAL A N 1
ATOM 1403 C CA . VAL A 1 180 ? -16.493 8.615 -4.644 1.00 96.62 180 VAL A CA 1
ATOM 1404 C C . VAL A 1 180 ? -17.124 8.065 -5.920 1.00 96.62 180 VAL A C 1
ATOM 1406 O O . VAL A 1 180 ? -17.510 8.846 -6.789 1.00 96.62 180 VAL A O 1
ATOM 1409 N N . ILE A 1 181 ? -17.272 6.744 -6.043 1.00 94.75 181 ILE A N 1
ATOM 1410 C CA . ILE A 1 181 ? -17.809 6.125 -7.262 1.00 94.75 181 ILE A CA 1
ATOM 1411 C C . ILE A 1 181 ? -19.282 6.486 -7.480 1.00 94.75 181 ILE A C 1
ATOM 1413 O O . ILE A 1 181 ? -19.674 6.751 -8.615 1.00 94.75 181 ILE A O 1
ATOM 1417 N N . THR A 1 182 ? -20.080 6.601 -6.415 1.00 94.81 182 THR A N 1
ATOM 1418 C CA . THR A 1 182 ? -21.492 7.023 -6.508 1.00 94.81 182 THR A CA 1
ATOM 1419 C C . THR A 1 182 ? -21.632 8.463 -7.013 1.00 94.81 182 THR A C 1
ATOM 1421 O O . THR A 1 182 ? -22.593 8.790 -7.707 1.00 94.81 182 THR A O 1
ATOM 1424 N N . ALA A 1 183 ? -20.657 9.333 -6.730 1.00 92.38 183 ALA A N 1
ATOM 1425 C CA . ALA A 1 183 ? -20.614 10.691 -7.275 1.00 92.38 183 ALA A CA 1
ATOM 1426 C C . ALA A 1 183 ? -20.185 10.746 -8.762 1.00 92.38 183 ALA A C 1
ATOM 1428 O O . ALA A 1 183 ? -20.342 11.786 -9.415 1.00 92.38 183 ALA A O 1
ATOM 1429 N N . GLY A 1 184 ? -19.677 9.639 -9.313 1.00 90.44 184 GLY A N 1
ATOM 1430 C CA . GLY A 1 184 ? -19.260 9.503 -10.708 1.00 90.44 184 GLY A CA 1
ATOM 1431 C C . GLY A 1 184 ? -18.084 10.409 -11.085 1.00 90.44 184 GLY A C 1
ATOM 1432 O O . GLY A 1 184 ? -17.309 10.849 -10.240 1.00 90.44 184 GLY A O 1
ATOM 1433 N N . LEU A 1 185 ? -17.963 10.745 -12.375 1.00 88.94 185 LEU A N 1
ATOM 1434 C CA . LEU A 1 185 ? -16.850 11.557 -12.902 1.00 88.94 185 LEU A CA 1
ATOM 1435 C C . LEU A 1 185 ? -16.720 12.942 -12.246 1.00 88.94 185 LEU A C 1
ATOM 1437 O O . LEU A 1 185 ? -15.635 13.514 -12.213 1.00 88.94 185 LEU A O 1
ATOM 1441 N N . ARG A 1 186 ? -17.800 13.475 -11.657 1.00 92.50 186 ARG A N 1
ATOM 1442 C CA . ARG A 1 186 ? -17.765 14.746 -10.911 1.00 92.50 186 ARG A CA 1
ATOM 1443 C C . ARG A 1 186 ? -16.855 14.676 -9.687 1.00 92.50 186 ARG A C 1
ATOM 1445 O O . ARG A 1 186 ? -16.406 15.719 -9.210 1.00 92.50 186 ARG A O 1
ATOM 1452 N N . ALA A 1 187 ? -16.583 13.470 -9.192 1.00 93.44 187 ALA A N 1
ATOM 1453 C CA . ALA A 1 187 ? -15.697 13.259 -8.068 1.00 93.44 187 ALA A CA 1
ATOM 1454 C C . ALA A 1 187 ? -14.220 13.507 -8.398 1.00 93.44 187 ALA A C 1
ATOM 1456 O O . ALA A 1 187 ? -13.436 13.837 -7.507 1.00 93.44 187 ALA A O 1
ATOM 1457 N N . PHE A 1 188 ? -13.851 13.396 -9.674 1.00 93.94 188 PHE A N 1
ATOM 1458 C CA . PHE A 1 188 ? -12.471 13.449 -10.136 1.00 93.94 188 PHE A CA 1
ATOM 1459 C C . PHE A 1 188 ? -12.111 14.816 -10.725 1.00 93.94 188 PHE A C 1
ATOM 1461 O O . PHE A 1 188 ? -12.976 15.577 -11.178 1.00 93.94 188 PHE A O 1
ATOM 1468 N N . GLY A 1 189 ? -10.824 15.153 -10.648 1.00 94.06 189 GLY A N 1
ATOM 1469 C CA . GLY A 1 189 ? -10.224 16.321 -11.282 1.00 94.06 189 GLY A CA 1
ATOM 1470 C C . GLY A 1 189 ? -10.187 16.203 -12.807 1.00 94.06 189 GLY A C 1
ATOM 1471 O O . GLY A 1 189 ? -10.814 15.331 -13.400 1.00 94.06 189 GLY A O 1
ATOM 1472 N N . GLU A 1 190 ? -9.451 17.104 -13.451 1.00 93.00 190 GLU A N 1
ATOM 1473 C CA . GLU A 1 190 ? -9.360 17.159 -14.919 1.00 93.00 190 GLU A CA 1
ATOM 1474 C C . GLU A 1 190 ? -8.683 15.924 -15.530 1.00 93.00 190 GLU A C 1
ATOM 1476 O O . GLU A 1 190 ? -8.973 15.559 -16.666 1.00 93.00 190 GLU A O 1
ATOM 1481 N N . ASP A 1 191 ? -7.828 15.248 -14.762 1.00 90.94 191 ASP A N 1
ATOM 1482 C CA . ASP A 1 191 ? -7.147 14.026 -15.188 1.00 90.94 191 ASP A CA 1
ATOM 1483 C C . ASP A 1 191 ? -8.017 12.764 -15.105 1.00 90.94 191 ASP A C 1
ATOM 1485 O O . ASP A 1 191 ? -7.588 11.708 -15.562 1.00 90.94 191 ASP A O 1
ATOM 1489 N N . ASN A 1 192 ? -9.228 12.856 -14.540 1.00 88.00 192 ASN A N 1
ATOM 1490 C CA . ASN A 1 192 ? -10.121 11.724 -14.267 1.00 88.00 192 ASN A CA 1
ATOM 1491 C C . ASN A 1 192 ? -9.479 10.591 -13.433 1.00 88.00 192 ASN A C 1
ATOM 1493 O O . ASN A 1 192 ? -9.958 9.458 -13.456 1.00 88.00 192 ASN A O 1
ATOM 1497 N N . VAL A 1 193 ? -8.409 10.887 -12.687 1.00 89.12 193 VAL A N 1
ATOM 1498 C CA . VAL A 1 193 ? -7.666 9.926 -11.855 1.00 89.12 193 VAL A CA 1
ATOM 1499 C C . VAL A 1 193 ? -7.703 10.354 -10.394 1.00 89.12 193 VAL A C 1
ATOM 1501 O O . VAL A 1 193 ? -8.042 9.552 -9.521 1.00 89.12 193 VAL A O 1
ATOM 1504 N N . HIS A 1 194 ? -7.391 11.618 -10.108 1.00 93.31 194 HIS A N 1
ATOM 1505 C CA . HIS A 1 194 ? -7.330 12.116 -8.739 1.00 93.31 194 HIS A CA 1
ATOM 1506 C C . HIS A 1 194 ? -8.683 12.667 -8.291 1.00 93.31 194 HIS A C 1
ATOM 1508 O O . HIS A 1 194 ? -9.332 13.442 -8.994 1.00 93.31 194 HIS A O 1
ATOM 1514 N N . VAL A 1 195 ? -9.110 12.290 -7.084 1.00 94.69 195 VAL A N 1
ATOM 1515 C CA . VAL A 1 195 ? -10.322 12.837 -6.460 1.00 94.69 195 VAL A CA 1
ATOM 1516 C C . VAL A 1 195 ? -10.112 14.322 -6.172 1.00 94.69 195 VAL A C 1
ATOM 1518 O O . VAL A 1 195 ? -9.051 14.731 -5.695 1.00 94.69 195 VAL A O 1
ATOM 1521 N N . ARG A 1 196 ? -11.126 15.151 -6.439 1.00 96.12 196 ARG A N 1
ATOM 1522 C CA . ARG A 1 196 ? -11.056 16.595 -6.179 1.00 96.12 196 ARG A CA 1
ATOM 1523 C C . ARG A 1 196 ? -10.757 16.853 -4.697 1.00 96.12 196 ARG A C 1
ATOM 1525 O O . ARG A 1 196 ? -11.451 16.281 -3.851 1.00 96.12 196 ARG A O 1
ATOM 1532 N N . PRO A 1 197 ? -9.842 17.780 -4.356 1.00 95.44 197 PRO A N 1
ATOM 1533 C CA . PRO A 1 197 ? -9.498 18.073 -2.963 1.00 95.44 197 PRO A CA 1
ATOM 1534 C C . PRO A 1 197 ? -10.711 18.380 -2.076 1.00 95.44 197 PRO A C 1
ATOM 1536 O O . PRO A 1 197 ? -10.821 17.845 -0.981 1.00 95.44 197 PRO A O 1
ATOM 1539 N N . ALA A 1 198 ? -11.682 19.150 -2.581 1.00 95.69 198 ALA A N 1
ATOM 1540 C CA . ALA A 1 198 ? -12.907 19.472 -1.845 1.00 95.69 198 ALA A CA 1
ATOM 1541 C C . ALA A 1 198 ? -13.747 18.234 -1.472 1.00 95.69 198 ALA A C 1
ATOM 1543 O O . ALA A 1 198 ? -14.440 18.231 -0.457 1.00 95.69 198 ALA A O 1
ATOM 1544 N N . ILE A 1 199 ? -13.698 17.178 -2.286 1.00 95.38 199 ILE A N 1
ATOM 1545 C CA . ILE A 1 199 ? -14.410 15.924 -2.023 1.00 95.38 199 ILE A CA 1
ATOM 1546 C C . ILE A 1 199 ? -13.633 15.085 -1.017 1.00 95.38 199 ILE A C 1
ATOM 1548 O O . ILE A 1 199 ? -14.239 14.579 -0.077 1.00 95.38 199 ILE A O 1
ATOM 1552 N N . VAL A 1 200 ? -12.302 15.026 -1.139 1.00 95.88 200 VAL A N 1
ATOM 1553 C CA . VAL A 1 200 ? -11.436 14.406 -0.126 1.00 95.88 200 VAL A CA 1
ATOM 1554 C C . VAL A 1 200 ? -11.685 15.033 1.246 1.00 95.88 200 VAL A C 1
ATOM 1556 O O . VAL A 1 200 ? -11.955 14.308 2.197 1.00 95.88 200 VAL A O 1
ATOM 1559 N N . SER A 1 201 ? -11.697 16.366 1.350 1.00 96.25 201 SER A N 1
ATOM 1560 C CA . SER A 1 201 ? -11.963 17.064 2.616 1.00 96.25 201 SER A CA 1
ATOM 1561 C C . SER A 1 201 ? -13.318 16.696 3.222 1.00 96.25 201 SER A C 1
ATOM 1563 O O . SER A 1 201 ? -13.406 16.489 4.427 1.00 96.25 201 SER A O 1
ATOM 1565 N N . ARG A 1 202 ? -14.370 16.566 2.402 1.00 96.00 202 ARG A N 1
ATOM 1566 C CA . ARG A 1 202 ? -15.7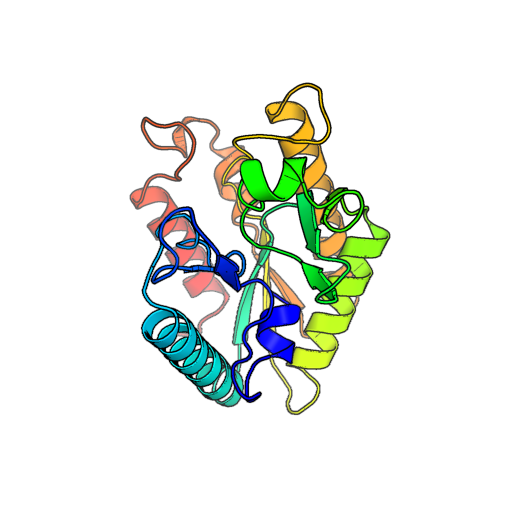02 16.153 2.874 1.00 96.00 202 ARG A CA 1
ATOM 1567 C C . ARG A 1 202 ? -15.727 14.710 3.367 1.00 96.00 202 ARG A C 1
ATOM 1569 O O . ARG A 1 202 ? -16.354 14.437 4.383 1.00 96.00 202 ARG A O 1
ATOM 1576 N N . ILE A 1 203 ? -15.055 13.804 2.658 1.00 96.25 203 ILE A N 1
ATOM 1577 C CA . ILE A 1 203 ? -14.958 12.391 3.042 1.00 96.25 203 ILE A CA 1
ATOM 1578 C C . ILE A 1 203 ? -14.174 12.249 4.346 1.00 96.25 203 ILE A C 1
ATOM 1580 O O . ILE A 1 203 ? -14.622 11.548 5.245 1.00 96.25 203 ILE A O 1
ATOM 1584 N N . VAL A 1 204 ? -13.043 12.949 4.476 1.00 95.81 204 VAL A N 1
ATOM 1585 C CA . VAL A 1 204 ? -12.240 12.943 5.705 1.00 95.81 204 VAL A CA 1
ATOM 1586 C C . VAL A 1 204 ? -13.035 13.530 6.866 1.00 95.81 204 VAL A C 1
ATOM 1588 O O . VAL A 1 204 ? -13.097 12.902 7.911 1.00 95.81 204 VAL A O 1
ATOM 1591 N N . ALA A 1 205 ? -13.707 14.672 6.689 1.00 95.94 205 ALA A N 1
ATOM 1592 C CA . ALA A 1 205 ? -14.554 15.245 7.738 1.00 95.94 205 ALA A CA 1
ATOM 1593 C C . ALA A 1 205 ? -15.663 14.275 8.181 1.00 95.94 205 ALA A C 1
ATOM 1595 O O . ALA A 1 205 ? -15.911 14.133 9.374 1.00 95.94 205 ALA A O 1
ATOM 1596 N N . HIS A 1 206 ? -16.284 13.571 7.230 1.00 96.00 206 HIS A N 1
ATOM 1597 C CA . HIS A 1 206 ? -17.282 12.546 7.522 1.00 96.00 206 HIS A CA 1
ATOM 1598 C C . HIS A 1 206 ? -16.691 11.343 8.269 1.00 96.00 206 HIS A C 1
ATOM 1600 O O . HIS A 1 206 ? -17.316 10.851 9.200 1.00 96.00 206 HIS A O 1
ATOM 1606 N N . MET A 1 207 ? -15.487 10.889 7.907 1.00 95.75 207 MET A N 1
ATOM 1607 C CA . MET A 1 207 ? -14.779 9.840 8.647 1.00 95.75 207 MET A CA 1
ATOM 1608 C C . MET A 1 207 ? -14.508 10.293 10.085 1.00 95.75 207 MET A C 1
ATOM 1610 O O . MET A 1 207 ? -14.885 9.613 11.032 1.00 95.75 207 MET A O 1
ATOM 1614 N N . LEU A 1 208 ? -13.904 11.470 10.264 1.00 94.56 208 LEU A N 1
ATOM 1615 C CA . LEU A 1 208 ? -13.550 11.976 11.589 1.00 94.56 208 LEU A CA 1
ATOM 1616 C C . LEU A 1 208 ? -14.787 12.130 12.483 1.00 94.56 208 LEU A C 1
ATOM 1618 O O . LEU A 1 208 ? -14.722 11.730 13.634 1.00 94.56 208 LEU A O 1
ATOM 1622 N N . SER A 1 209 ? -15.928 12.583 11.951 1.00 94.94 209 SER A N 1
ATOM 1623 C CA . SER A 1 209 ? -17.165 12.714 12.737 1.00 94.94 209 SER A CA 1
ATOM 1624 C C . SER A 1 209 ? -17.788 11.386 13.190 1.00 94.94 209 SER A C 1
ATOM 1626 O O . SER A 1 209 ? -18.751 11.415 13.947 1.00 94.94 209 SER A O 1
ATOM 1628 N N . HIS A 1 210 ? -17.338 10.245 12.656 1.00 93.50 210 HIS A N 1
ATOM 1629 C CA . HIS A 1 210 ? -17.833 8.914 13.036 1.00 93.50 210 HIS A CA 1
ATOM 1630 C C . HIS A 1 210 ? -16.820 8.124 13.869 1.00 93.50 210 HIS A C 1
ATOM 1632 O O . HIS A 1 210 ? -17.225 7.254 14.632 1.00 93.50 210 HIS A O 1
ATOM 1638 N N . TYR A 1 211 ? -15.523 8.408 13.716 1.00 92.62 211 TYR A N 1
ATOM 1639 C CA . TYR A 1 211 ? -14.450 7.660 14.380 1.00 92.62 211 TYR A CA 1
ATOM 1640 C C . TYR A 1 211 ? -13.749 8.422 15.504 1.00 92.62 211 TYR A C 1
ATOM 1642 O O . TYR A 1 211 ? -13.026 7.799 16.278 1.00 92.62 211 TYR A O 1
ATOM 1650 N N . LEU A 1 212 ? -13.908 9.742 15.584 1.00 89.06 212 LEU A N 1
ATOM 1651 C CA . LEU A 1 212 ? -13.404 10.539 16.695 1.00 89.06 212 LEU A CA 1
ATOM 1652 C C . LEU A 1 212 ? -14.585 11.053 17.516 1.00 89.06 212 LEU A C 1
ATOM 1654 O O . LEU A 1 212 ? -15.554 11.569 16.962 1.00 89.06 212 LEU A O 1
ATOM 1658 N N . GLU A 1 213 ? -14.487 10.894 18.832 1.00 76.88 213 GLU A N 1
ATOM 1659 C CA . GLU A 1 213 ? -15.298 11.660 19.777 1.00 76.88 213 GLU A CA 1
ATOM 1660 C C . GLU A 1 213 ? -14.792 13.119 19.810 1.00 76.88 213 GLU A C 1
ATOM 1662 O O . GLU A 1 213 ? -13.638 13.374 19.446 1.00 76.88 213 GLU A O 1
ATOM 1667 N N . ASP A 1 214 ? -15.662 14.060 20.197 1.00 59.25 214 ASP A N 1
ATOM 1668 C CA . ASP A 1 214 ? -15.339 15.497 20.324 1.00 59.25 214 ASP A CA 1
ATOM 1669 C C . ASP A 1 214 ? -14.232 15.789 21.359 1.00 59.25 214 ASP A C 1
ATOM 1671 O O . ASP A 1 214 ? -14.234 15.166 22.449 1.00 59.25 214 ASP A O 1
#

pLDDT: mean 93.42, std 5.82, range [58.91, 98.62]

Secondary structure (DSSP, 8-state):
-HHHHHHTTSPP--TTEEE-SSTTEEEETTSTTTTS-EEHHHHHHHHHHHHHHHHHHHHH-SEEEEEE--SEEEEETTTTEEESSPPPHHHHHHSTTSEEEEE--HHHHHHHHHHHHHHHHSSS--EEEEEE--PPPS--SSSS-HHHHHHHHHHHHHHHHHHHHHH-TTEEE--HHHHHHHTGGGGB-TTSSSBPHHHHHHHHHHHHHHHS--

Sequence (214 aa):
MLQCIQAAGQKADARALYETANPELVLDSLLATGSRPVARARAMERRTQINTLYHEGLAQADTVVITLGLIEAWYDHEHGVYLNEVPPRPLLERAGKRFEFRRMDLGECRSLLDEMIVALTATRKRHIVLTVSPVPLQVTFSGGDAVTANAYSKAILRVVAEQVAQDHDCVDYFPSYEIVITAGLRAFGEDNVHVRPAIVSRIVAHMLSHYLED

Radius of gyration: 18.45 Å; chains: 1; bounding box: 48×36×44 Å